Protein AF-A0A843CGI3-F1 (afdb_monomer_lite)

Secondary structure (DSSP, 8-state):
-HHHHHHHHHHHHHHHHHHHHHHHHHHHHHHHHHHHHHHHHHHHHTT--HHHHHHHHHH-HHHHTHHHHHHHHHHIIIIIT---HHHHHHHHHHH-S-HHHHHHHHHHHHHHHTT--HHHHHHHHHHHHHHHHHHHHHHHHHHHHHHHHHIIIIIIIHHHHHHHHHHHHHHTTSS-HHHHHHIIIIIHHHHHHHHHHHHHHHH-

Radius of gyration: 29.05 Å; chains: 1; bounding box: 65×63×77 Å

Sequence (204 aa):
LGISFSFISVFSGFYFFPQIRAWERKGRIDRLLPYAIGYISSMASIGVIPYEIFKKLSEAGENYGEVSIEAKQIVRDVDLLGFDFMAALRNLVMVTPSKKMRAFIQGAITTALSGGEMGPYFINIAEEYMEERRKRYESLIESLGLVAEIYVTGLVAGPLLLMIVLSIMCFLGGAPLSILAAITYLIIPLGSAGIIIFIGTLWE

pLDDT: mean 90.49, std 6.42, range [54.97, 97.0]

Structure (mmCIF, N/CA/C/O backbone):
data_AF-A0A843CGI3-F1
#
_entry.id   AF-A0A843CGI3-F1
#
loop_
_atom_site.group_PDB
_atom_site.id
_atom_site.type_symbol
_atom_site.label_atom_id
_atom_site.label_alt_id
_atom_site.label_comp_id
_atom_site.label_asym_id
_atom_site.label_entity_id
_atom_site.label_seq_id
_atom_site.pdbx_PDB_ins_code
_atom_site.Cartn_x
_atom_site.Cartn_y
_atom_site.Cartn_z
_atom_site.occupancy
_atom_site.B_iso_or_equiv
_atom_site.auth_seq_id
_atom_site.auth_comp_id
_atom_site.auth_asym_id
_atom_site.auth_atom_id
_atom_site.pdbx_PDB_model_num
ATOM 1 N N . LEU A 1 1 ? -18.192 -49.162 -8.338 1.00 61.66 1 LEU A N 1
ATOM 2 C CA . LEU A 1 1 ? -17.038 -48.262 -8.583 1.00 61.66 1 LEU A CA 1
ATOM 3 C C . LEU A 1 1 ? -17.465 -46.888 -9.114 1.00 61.66 1 LEU A C 1
ATOM 5 O O . LEU A 1 1 ? -17.165 -45.910 -8.446 1.00 61.66 1 LEU A O 1
ATOM 9 N N . GLY A 1 2 ? -18.221 -46.785 -10.218 1.00 73.44 2 GLY A N 1
ATOM 10 C CA . GLY A 1 2 ? -18.636 -45.479 -10.778 1.00 73.44 2 GLY A CA 1
ATOM 11 C C . GLY A 1 2 ? -19.511 -44.605 -9.862 1.00 73.44 2 GLY A C 1
ATOM 12 O O . GLY A 1 2 ? -19.286 -43.404 -9.760 1.00 73.44 2 GLY A O 1
ATOM 13 N N . ILE A 1 3 ? -20.447 -45.210 -9.121 1.00 76.44 3 ILE A N 1
ATOM 14 C CA . ILE A 1 3 ? -21.336 -44.487 -8.188 1.00 76.44 3 ILE A CA 1
ATOM 15 C C . ILE A 1 3 ? -20.536 -43.869 -7.028 1.00 76.44 3 ILE A C 1
ATOM 17 O O . ILE A 1 3 ? -20.741 -42.711 -6.678 1.00 76.44 3 ILE A O 1
ATOM 21 N N . SER A 1 4 ? -19.566 -44.605 -6.481 1.00 76.88 4 SER A N 1
ATOM 22 C CA . SER A 1 4 ? -18.689 -44.122 -5.408 1.00 76.88 4 SER A CA 1
ATOM 23 C C . SER A 1 4 ? -17.790 -42.971 -5.873 1.00 76.88 4 SER A C 1
ATOM 25 O O . SER A 1 4 ? -17.609 -42.008 -5.138 1.00 76.88 4 SER A O 1
ATOM 27 N N . PHE A 1 5 ? -17.279 -43.023 -7.108 1.00 78.50 5 PHE A N 1
ATOM 28 C CA . PHE A 1 5 ? -16.452 -41.955 -7.680 1.00 78.50 5 PHE A CA 1
ATOM 29 C C . PHE A 1 5 ? -17.260 -40.669 -7.929 1.00 78.50 5 PHE A C 1
ATOM 31 O O . PHE A 1 5 ? -16.806 -39.574 -7.598 1.00 78.50 5 PHE A O 1
ATOM 38 N N . SER A 1 6 ? -18.497 -40.803 -8.423 1.00 78.38 6 SER A N 1
ATOM 39 C CA . SER A 1 6 ? -19.416 -39.671 -8.592 1.00 78.38 6 SER A CA 1
ATOM 40 C C . SER A 1 6 ? -19.801 -39.040 -7.250 1.00 78.38 6 SER A C 1
ATOM 42 O O . SER A 1 6 ? -19.869 -37.818 -7.145 1.00 78.38 6 SER A O 1
ATOM 44 N N . PHE A 1 7 ? -20.011 -39.853 -6.211 1.00 84.50 7 PHE A N 1
ATOM 45 C CA . PHE A 1 7 ? -20.338 -39.360 -4.872 1.00 84.50 7 PHE A CA 1
ATOM 46 C C . PHE A 1 7 ? -19.167 -38.590 -4.245 1.00 84.50 7 PHE A C 1
ATOM 48 O O . PHE A 1 7 ? -19.363 -37.508 -3.699 1.00 84.50 7 PHE A O 1
ATOM 55 N N . ILE A 1 8 ? -17.937 -39.098 -4.393 1.00 84.75 8 ILE A N 1
ATOM 56 C CA . ILE A 1 8 ? -16.716 -38.427 -3.921 1.00 84.75 8 ILE A CA 1
ATOM 57 C C . ILE A 1 8 ? -16.500 -37.099 -4.657 1.00 84.75 8 ILE A C 1
ATOM 59 O O . ILE A 1 8 ? -16.175 -36.102 -4.019 1.00 84.75 8 ILE A O 1
ATOM 63 N N . SER A 1 9 ? -16.718 -37.057 -5.974 1.00 80.94 9 SER A N 1
ATOM 64 C CA . SER A 1 9 ? -16.569 -35.832 -6.770 1.00 80.94 9 SER A CA 1
ATOM 65 C C . SER A 1 9 ? -17.565 -34.742 -6.354 1.00 80.94 9 SER A C 1
ATOM 67 O O . SER A 1 9 ? -17.165 -33.600 -6.127 1.00 80.94 9 SER A O 1
ATOM 69 N N . VAL A 1 10 ? -18.841 -35.095 -6.165 1.00 83.06 10 VAL A N 1
ATOM 70 C CA . VAL A 1 10 ? -19.875 -34.143 -5.724 1.00 83.06 10 VAL A CA 1
ATOM 71 C C . VAL A 1 10 ? -19.625 -33.680 -4.287 1.00 83.06 10 VAL A C 1
ATOM 73 O O . VAL A 1 10 ? -19.684 -32.482 -4.013 1.00 83.06 10 VAL A O 1
ATOM 76 N N . PHE A 1 11 ? -19.288 -34.598 -3.377 1.00 84.06 11 PHE A N 1
ATOM 77 C CA . PHE A 1 11 ? -18.970 -34.268 -1.985 1.00 84.06 11 PHE A CA 1
ATOM 78 C C . PHE A 1 11 ? -17.738 -33.358 -1.880 1.00 84.06 11 PHE A C 1
ATOM 80 O O . PHE A 1 11 ? -17.746 -32.369 -1.149 1.00 84.06 11 PHE A O 1
ATOM 87 N N . SER A 1 12 ? -16.704 -33.644 -2.672 1.00 79.31 12 SER A N 1
ATOM 88 C CA . SER A 1 12 ? -15.502 -32.821 -2.774 1.00 79.31 12 SER A CA 1
ATOM 89 C C . SER A 1 12 ? -15.824 -31.422 -3.306 1.00 79.31 12 SER A C 1
ATOM 91 O O . SER A 1 12 ? -15.430 -30.433 -2.689 1.00 79.31 12 SER A O 1
ATOM 93 N N . GLY A 1 13 ? -16.615 -31.316 -4.378 1.00 77.00 13 GLY A N 1
ATOM 94 C CA . GLY A 1 13 ? -17.078 -30.030 -4.902 1.00 77.00 13 GLY A CA 1
ATOM 95 C C . GLY A 1 13 ? -17.833 -29.208 -3.855 1.00 77.00 13 GLY A C 1
ATOM 96 O O . GLY A 1 13 ? -17.553 -28.023 -3.690 1.00 77.00 13 GLY A O 1
ATOM 97 N N . PHE A 1 14 ? -18.722 -29.840 -3.083 1.00 79.88 14 PHE A N 1
ATOM 98 C CA . PHE A 1 14 ? -19.481 -29.175 -2.020 1.00 79.88 14 PHE A CA 1
ATOM 99 C C . PHE A 1 14 ? -18.593 -28.689 -0.863 1.00 79.88 14 PHE A C 1
ATOM 101 O O . PHE A 1 14 ? -18.861 -27.639 -0.282 1.00 79.88 14 PHE A O 1
ATOM 108 N N . TYR A 1 15 ? -17.514 -29.416 -0.558 1.00 80.62 15 TYR A N 1
ATOM 109 C CA . TYR A 1 15 ? -16.543 -29.038 0.470 1.00 80.62 15 TYR A CA 1
ATOM 110 C C . TYR A 1 15 ? -15.617 -27.890 0.029 1.00 80.62 15 TYR A C 1
ATOM 112 O O . TYR A 1 15 ? -15.327 -26.988 0.815 1.00 80.62 15 TYR A O 1
ATOM 120 N N . PHE A 1 16 ? -15.182 -27.877 -1.236 1.00 76.81 16 PHE A N 1
ATOM 121 C CA . PHE A 1 16 ? -14.294 -26.835 -1.772 1.00 76.81 16 PHE A CA 1
ATOM 122 C C . PHE A 1 16 ? -15.028 -25.543 -2.161 1.00 76.81 16 PHE A C 1
ATOM 124 O O . PHE A 1 16 ? -14.455 -24.454 -2.087 1.00 76.81 16 PHE A O 1
ATOM 131 N N . PHE A 1 17 ? -16.309 -25.623 -2.522 1.00 77.88 17 PHE A N 1
ATOM 132 C CA . PHE A 1 17 ? -17.131 -24.467 -2.889 1.00 77.88 17 PHE A CA 1
ATOM 133 C C . PHE A 1 17 ? -17.140 -23.310 -1.862 1.00 77.88 17 PHE A C 1
ATOM 135 O O . PHE A 1 17 ? -16.919 -22.163 -2.269 1.00 77.88 17 PHE A O 1
ATOM 142 N N . PRO A 1 18 ? -17.339 -23.536 -0.543 1.00 79.31 18 PRO A N 1
ATOM 143 C CA . PRO A 1 18 ? -17.273 -22.457 0.443 1.00 79.31 18 PRO A CA 1
ATOM 144 C C . PRO A 1 18 ? -15.873 -21.844 0.550 1.00 79.31 18 PRO A C 1
ATOM 146 O O . PRO A 1 18 ? -15.760 -20.639 0.766 1.00 79.31 18 PRO A O 1
ATOM 149 N N . GLN A 1 19 ? -14.810 -22.631 0.353 1.00 77.69 19 GLN A N 1
ATOM 150 C CA . GLN A 1 19 ? -13.438 -22.119 0.386 1.00 77.69 19 GLN A CA 1
ATOM 151 C C . GLN A 1 19 ? -13.163 -21.181 -0.794 1.00 77.69 19 GLN A C 1
ATOM 153 O O . GLN A 1 19 ? -12.577 -20.117 -0.600 1.00 77.69 19 GLN A O 1
ATOM 158 N N . ILE A 1 20 ? -13.645 -21.526 -1.991 1.00 78.00 20 ILE A N 1
ATOM 159 C CA . ILE A 1 20 ? -13.517 -20.683 -3.188 1.00 78.00 20 ILE A CA 1
ATOM 160 C C . ILE A 1 20 ? -14.285 -19.369 -3.000 1.00 78.00 20 ILE A C 1
ATOM 162 O O . ILE A 1 20 ? -13.728 -18.294 -3.220 1.00 78.00 20 ILE A O 1
ATOM 166 N N . ARG A 1 21 ? -15.531 -19.426 -2.509 1.00 80.62 21 ARG A N 1
ATOM 167 C CA . ARG A 1 21 ? -16.322 -18.215 -2.225 1.00 80.62 21 ARG A CA 1
ATOM 168 C C . ARG A 1 21 ? -15.690 -17.337 -1.146 1.00 80.62 21 ARG A C 1
ATOM 170 O O . ARG A 1 21 ? -15.687 -16.114 -1.275 1.00 80.62 21 ARG A O 1
ATOM 177 N N . ALA A 1 22 ? -15.139 -17.939 -0.093 1.00 79.94 22 ALA A N 1
ATOM 178 C CA . ALA A 1 22 ? -14.423 -17.204 0.945 1.00 79.94 22 ALA A CA 1
ATOM 179 C C . ALA A 1 22 ? -13.154 -16.535 0.393 1.00 79.94 22 ALA A C 1
ATOM 181 O O . ALA A 1 22 ? -12.839 -15.413 0.787 1.00 79.94 22 ALA A O 1
ATOM 182 N N . TRP A 1 23 ? -12.452 -17.191 -0.535 1.00 81.19 23 TRP A N 1
ATOM 183 C CA . TRP A 1 23 ? -11.267 -16.642 -1.192 1.00 81.19 23 TRP A CA 1
ATOM 184 C C . TRP A 1 23 ? -11.601 -15.460 -2.107 1.00 81.19 23 TRP A C 1
ATOM 186 O O . TRP A 1 23 ? -10.959 -14.414 -2.016 1.00 81.19 23 TRP A O 1
ATOM 196 N N . GLU A 1 24 ? -12.653 -15.575 -2.917 1.00 87.19 24 GLU A N 1
ATOM 197 C CA . GLU A 1 24 ? -13.127 -14.486 -3.774 1.00 87.19 24 GLU A CA 1
ATOM 198 C C . GLU A 1 24 ? -13.567 -13.273 -2.938 1.00 87.19 24 GLU A C 1
ATOM 200 O O . GLU A 1 24 ? -13.144 -12.139 -3.181 1.00 87.19 24 GLU A O 1
ATOM 205 N N . ARG A 1 25 ? -14.354 -13.519 -1.882 1.00 88.88 25 ARG A N 1
ATOM 206 C CA . ARG A 1 25 ? -14.806 -12.481 -0.948 1.00 88.88 25 ARG A CA 1
ATOM 207 C C . ARG A 1 25 ? -13.638 -11.823 -0.219 1.00 88.88 25 ARG A C 1
ATOM 209 O O . ARG A 1 25 ? -13.595 -10.600 -0.121 1.00 88.88 25 ARG A O 1
ATOM 216 N N . LYS A 1 26 ? -12.656 -12.609 0.233 1.00 91.94 26 LYS A N 1
ATOM 217 C CA . LYS A 1 26 ? -11.404 -12.092 0.795 1.00 91.94 26 LYS A CA 1
ATOM 218 C C . LYS A 1 26 ? -10.707 -11.150 -0.188 1.00 91.94 26 LYS A C 1
ATOM 220 O O . LYS A 1 26 ? -10.310 -10.065 0.220 1.00 91.94 26 LYS A O 1
ATOM 225 N N . GLY A 1 27 ? -10.578 -11.538 -1.458 1.00 88.75 27 GLY A N 1
ATOM 226 C CA . GLY A 1 27 ? -9.952 -10.703 -2.486 1.00 88.75 27 GLY A CA 1
ATOM 227 C C . GLY A 1 27 ? -10.675 -9.369 -2.688 1.00 88.75 27 GLY A C 1
ATOM 228 O O . GLY A 1 27 ? -10.027 -8.327 -2.799 1.00 88.75 27 GLY A O 1
ATOM 229 N N . ARG A 1 28 ? -12.015 -9.377 -2.666 1.00 92.00 28 ARG A N 1
ATOM 230 C CA . ARG A 1 28 ? -12.831 -8.153 -2.733 1.00 92.00 28 ARG A CA 1
ATOM 231 C C . ARG A 1 28 ? -12.638 -7.248 -1.512 1.00 92.00 28 ARG A C 1
ATOM 233 O O . ARG A 1 28 ? -12.457 -6.045 -1.688 1.00 92.00 28 ARG A O 1
ATOM 240 N N . ILE A 1 29 ? -12.623 -7.817 -0.302 1.00 93.19 29 ILE A N 1
ATOM 241 C CA . ILE A 1 29 ? -12.353 -7.073 0.940 1.00 93.19 29 ILE A CA 1
ATOM 242 C C . ILE A 1 29 ? -10.951 -6.460 0.886 1.00 93.19 29 ILE A C 1
ATOM 244 O O . ILE A 1 29 ? -10.811 -5.254 1.045 1.00 93.19 29 ILE A O 1
ATOM 248 N N . ASP A 1 30 ? -9.919 -7.259 0.603 1.00 94.00 30 ASP A N 1
ATOM 249 C CA . ASP A 1 30 ? -8.518 -6.816 0.612 1.00 94.00 30 ASP A CA 1
ATOM 250 C C . ASP A 1 30 ? -8.248 -5.681 -0.391 1.00 94.00 30 ASP A C 1
ATOM 252 O O . ASP A 1 30 ? -7.404 -4.823 -0.131 1.00 94.00 30 ASP A O 1
ATOM 256 N N . ARG A 1 31 ? -8.970 -5.656 -1.521 1.00 91.00 31 ARG A N 1
ATOM 257 C CA . ARG A 1 31 ? -8.858 -4.604 -2.542 1.00 91.00 31 ARG A CA 1
ATOM 258 C C . ARG A 1 31 ? -9.462 -3.275 -2.085 1.00 91.00 31 ARG A C 1
ATOM 260 O O . ARG A 1 31 ? -8.886 -2.225 -2.354 1.00 91.00 31 ARG A O 1
ATOM 267 N N . LEU A 1 32 ? -10.615 -3.317 -1.416 1.00 92.75 32 LEU A N 1
ATOM 268 C CA . LEU A 1 32 ? -11.365 -2.121 -1.011 1.00 92.75 32 LEU A CA 1
ATOM 269 C C . LEU A 1 32 ? -10.980 -1.612 0.385 1.00 92.75 32 LEU A C 1
ATOM 271 O O . LEU A 1 32 ? -11.160 -0.432 0.684 1.00 92.75 32 LEU A O 1
ATOM 275 N N . LEU A 1 33 ? -10.395 -2.471 1.221 1.00 93.56 33 LEU A N 1
ATOM 276 C CA . LEU A 1 33 ? -10.015 -2.163 2.596 1.00 93.56 33 LEU A CA 1
ATOM 277 C C . LEU A 1 33 ? -9.153 -0.897 2.734 1.00 93.56 33 LEU A C 1
ATOM 279 O O . LEU A 1 33 ? -9.483 -0.072 3.581 1.00 93.56 33 LEU A O 1
ATOM 283 N N . PRO A 1 34 ? -8.110 -0.659 1.915 1.00 91.50 34 PRO A N 1
ATOM 284 C CA . PRO A 1 34 ? -7.290 0.541 2.068 1.00 91.50 34 PRO A CA 1
ATOM 285 C C . PRO A 1 34 ? -8.060 1.847 1.814 1.00 91.50 34 PRO A C 1
ATOM 287 O O . PRO A 1 34 ? -7.705 2.883 2.366 1.00 91.50 34 PRO A O 1
ATOM 290 N N . TYR A 1 35 ? -9.104 1.813 0.980 1.00 91.44 35 TYR A N 1
ATOM 291 C CA . TYR A 1 35 ? -9.973 2.969 0.739 1.00 91.44 35 TYR A CA 1
ATOM 292 C C . TYR A 1 35 ? -10.923 3.195 1.916 1.00 91.44 35 TYR A C 1
ATOM 294 O O . TYR A 1 35 ? -11.091 4.326 2.365 1.00 91.44 35 TYR A O 1
ATOM 302 N N . ALA A 1 36 ? -11.481 2.114 2.466 1.00 94.88 36 ALA A N 1
ATOM 303 C CA . ALA A 1 36 ? -12.302 2.178 3.669 1.00 94.88 36 ALA A CA 1
ATOM 304 C C . ALA A 1 36 ? -11.500 2.672 4.886 1.00 94.88 36 ALA A C 1
ATOM 306 O O . ALA A 1 36 ? -11.996 3.503 5.635 1.00 94.88 36 ALA A O 1
ATOM 307 N N . ILE A 1 37 ? -10.245 2.241 5.055 1.00 94.88 37 ILE A N 1
ATOM 308 C CA . ILE A 1 37 ? -9.347 2.751 6.105 1.00 94.88 37 ILE A CA 1
ATOM 309 C C . ILE A 1 37 ? -9.107 4.258 5.930 1.00 94.88 37 ILE A C 1
ATOM 311 O O . ILE A 1 37 ? -9.171 4.996 6.909 1.00 94.88 37 ILE A O 1
ATOM 315 N N . GLY A 1 38 ? -8.912 4.740 4.696 1.00 93.94 38 GLY A N 1
ATOM 316 C CA . GLY A 1 38 ? -8.804 6.176 4.412 1.00 93.94 38 GLY A CA 1
ATOM 317 C C . GLY A 1 38 ? -10.060 6.966 4.805 1.00 93.94 38 GLY A C 1
ATOM 318 O O . GLY A 1 38 ? -9.960 8.039 5.400 1.00 93.94 38 GLY A O 1
ATOM 319 N N . TYR A 1 39 ? -11.246 6.410 4.545 1.00 95.00 39 TYR A N 1
ATOM 320 C CA . TYR A 1 39 ? -12.517 6.979 4.999 1.00 95.00 39 TYR A CA 1
ATOM 321 C C . TYR A 1 39 ? -12.640 6.994 6.527 1.00 95.00 39 TYR A C 1
ATOM 323 O O . TYR A 1 39 ? -12.996 8.022 7.105 1.00 95.00 39 TYR A O 1
ATOM 331 N N . ILE A 1 40 ? -12.304 5.878 7.184 1.00 96.38 40 ILE A N 1
ATOM 332 C CA . ILE A 1 40 ? -12.341 5.758 8.646 1.00 96.38 40 ILE A CA 1
ATOM 333 C C . ILE A 1 40 ? -11.390 6.774 9.283 1.00 96.38 40 ILE A C 1
ATOM 335 O O . ILE A 1 40 ? -11.792 7.482 10.200 1.00 96.38 40 ILE A O 1
ATOM 339 N N . SER A 1 41 ? -10.164 6.890 8.769 1.00 96.50 41 SER A N 1
ATOM 340 C CA . SER A 1 41 ? -9.173 7.873 9.217 1.00 96.50 41 SER A CA 1
ATOM 341 C C . SER A 1 41 ? -9.678 9.303 9.052 1.00 96.50 41 SER A C 1
ATOM 343 O O . SER A 1 41 ? -9.648 10.077 10.000 1.00 96.50 41 SER A O 1
ATOM 345 N N . SER A 1 42 ? -10.251 9.638 7.894 1.00 95.56 42 SER A N 1
ATOM 346 C CA . SER A 1 42 ? -10.795 10.979 7.641 1.00 95.56 42 SER A CA 1
ATOM 347 C C . SER A 1 42 ? -11.897 11.353 8.638 1.00 95.56 42 SER A C 1
ATOM 349 O O . SER A 1 42 ? -11.921 12.469 9.154 1.00 95.56 42 SER A O 1
ATOM 351 N N . MET A 1 43 ? -12.793 10.411 8.945 1.00 95.69 43 MET A N 1
ATOM 352 C CA . MET A 1 43 ? -13.840 10.600 9.951 1.00 95.69 43 MET A CA 1
ATOM 353 C C . MET A 1 43 ? -13.278 10.663 11.380 1.00 95.69 43 MET A C 1
ATOM 355 O O . MET A 1 43 ? -13.756 11.448 12.198 1.00 95.69 43 MET A O 1
ATOM 359 N N . ALA A 1 44 ? -12.249 9.873 11.683 1.00 96.38 44 ALA A N 1
ATOM 360 C CA . ALA A 1 44 ? -11.568 9.902 12.972 1.00 96.38 44 ALA A CA 1
ATOM 361 C C . ALA A 1 44 ? -10.839 11.236 13.204 1.00 96.38 44 ALA A C 1
ATOM 363 O O . ALA A 1 44 ? -10.912 11.781 14.302 1.00 96.38 44 ALA A O 1
ATOM 364 N N . SER A 1 45 ? -10.215 11.806 12.168 1.00 94.50 45 SER A N 1
ATOM 365 C CA . SER A 1 45 ? -9.521 13.101 12.219 1.00 94.50 45 SER A CA 1
ATOM 366 C C . SER A 1 45 ? -10.441 14.272 12.561 1.00 94.50 45 SER A C 1
ATOM 368 O O . SER A 1 45 ? -9.995 15.244 13.162 1.00 94.50 45 SER A O 1
ATOM 370 N N . ILE A 1 46 ? -11.728 14.184 12.213 1.00 94.75 46 ILE A N 1
ATOM 371 C CA . ILE A 1 46 ? -12.741 15.184 12.590 1.00 94.75 46 ILE A CA 1
ATOM 372 C C . ILE A 1 46 ? -13.462 14.836 13.905 1.00 94.75 46 ILE A C 1
ATOM 374 O O . ILE A 1 46 ? -14.450 15.479 14.254 1.00 94.75 46 ILE A O 1
ATOM 378 N N . GLY A 1 47 ? -12.990 13.818 14.632 1.00 93.06 47 GLY A N 1
ATOM 379 C CA . GLY A 1 47 ? -13.503 13.440 15.948 1.00 93.06 47 GLY A CA 1
ATOM 380 C C . GLY A 1 47 ? -14.818 12.659 15.933 1.00 93.06 47 GLY A C 1
ATOM 381 O O . GLY A 1 47 ? -15.499 12.605 16.957 1.00 93.06 47 GLY A O 1
ATOM 382 N N . VAL A 1 48 ? -15.213 12.051 14.805 1.00 96.38 48 VAL A N 1
ATOM 383 C CA . VAL A 1 48 ? -16.391 11.169 14.794 1.00 96.38 48 VAL A CA 1
ATOM 384 C C . VAL A 1 48 ? -16.110 9.942 15.661 1.00 96.38 48 VAL A C 1
ATOM 386 O O . VAL A 1 48 ? -15.068 9.299 15.541 1.00 96.38 48 VAL A O 1
ATOM 389 N N . ILE A 1 49 ? -17.060 9.592 16.528 1.00 95.12 49 ILE A N 1
ATOM 390 C CA . ILE A 1 49 ? -16.930 8.421 17.397 1.00 95.12 49 ILE A CA 1
ATOM 391 C C . ILE A 1 49 ? -16.824 7.125 16.570 1.00 95.12 49 ILE A C 1
ATOM 393 O O . ILE A 1 49 ? -17.572 6.971 15.602 1.00 95.12 49 ILE A O 1
ATOM 397 N N . PRO A 1 50 ? -15.961 6.159 16.951 1.00 94.75 50 PRO A N 1
ATOM 398 C CA . PRO A 1 50 ? -15.684 4.961 16.152 1.00 94.75 50 PRO A CA 1
ATOM 399 C C . PRO A 1 50 ? -16.930 4.217 15.666 1.00 94.75 50 PRO A C 1
ATOM 401 O O . PRO A 1 50 ? -17.014 3.870 14.491 1.00 94.75 50 PRO A O 1
ATOM 404 N N . TYR A 1 51 ? -17.922 4.026 16.538 1.00 96.00 51 TYR A N 1
ATOM 405 C CA . TYR A 1 51 ? -19.167 3.351 16.181 1.00 96.00 51 TYR A CA 1
ATOM 406 C C . TYR A 1 51 ? -19.898 4.025 15.008 1.00 96.00 51 TYR A C 1
ATOM 408 O O . TYR A 1 51 ? -20.257 3.359 14.038 1.00 96.00 51 TYR A O 1
ATOM 416 N N . GLU A 1 52 ? -20.047 5.351 15.048 1.00 96.75 52 GLU A N 1
ATOM 417 C CA . GLU A 1 52 ? -20.711 6.120 13.988 1.00 96.75 52 GLU A CA 1
ATOM 418 C C . GLU A 1 52 ? -19.938 6.072 12.668 1.00 96.75 52 GLU A C 1
ATOM 420 O O . GLU A 1 52 ? -20.539 6.076 11.594 1.00 96.75 52 GLU A O 1
ATOM 425 N N . ILE A 1 53 ? -18.607 5.962 12.719 1.00 96.88 53 ILE A N 1
ATOM 426 C CA . ILE A 1 53 ? -17.798 5.758 11.514 1.00 96.88 53 ILE A CA 1
ATOM 427 C C . ILE A 1 53 ? -18.164 4.429 10.846 1.00 96.88 53 ILE A C 1
ATOM 429 O O . ILE A 1 53 ? -18.431 4.403 9.643 1.00 96.88 53 ILE A O 1
ATOM 433 N N . PHE A 1 54 ? -18.213 3.331 11.610 1.00 96.62 54 PHE A N 1
ATOM 434 C CA . PHE A 1 54 ? -18.603 2.019 11.080 1.00 96.62 54 PHE A CA 1
ATOM 435 C C . PHE A 1 54 ? -20.064 1.996 10.619 1.00 96.62 54 PHE A C 1
ATOM 437 O O . PHE A 1 54 ? -20.368 1.365 9.605 1.00 96.62 54 PHE A O 1
ATOM 444 N N . LYS A 1 55 ? -20.949 2.736 11.294 1.00 96.69 55 LYS A N 1
ATOM 445 C CA . LYS A 1 55 ? -22.340 2.914 10.872 1.00 96.69 55 LYS A CA 1
ATOM 446 C C . LYS A 1 55 ? -22.443 3.573 9.503 1.00 96.69 55 LYS A C 1
ATOM 448 O O . LYS A 1 55 ? -22.984 2.965 8.580 1.00 96.69 55 LYS A O 1
ATOM 453 N N . LYS A 1 56 ? -21.815 4.733 9.318 1.00 95.88 56 LYS A N 1
ATOM 454 C CA . LYS A 1 56 ? -21.778 5.421 8.017 1.00 95.88 56 LYS A CA 1
ATOM 455 C C . LYS A 1 56 ? -21.069 4.604 6.935 1.00 95.88 56 LYS A C 1
ATOM 457 O O . LYS A 1 56 ? -21.511 4.572 5.790 1.00 95.88 56 LYS A O 1
ATOM 462 N N . LEU A 1 57 ? -20.000 3.888 7.288 1.00 95.94 57 LEU A N 1
ATOM 463 C CA . LEU A 1 57 ? -19.310 2.989 6.360 1.00 95.94 57 LEU A CA 1
ATOM 464 C C . LEU A 1 57 ? -20.224 1.848 5.883 1.00 95.94 57 LEU A C 1
ATOM 466 O O . LEU A 1 57 ? -20.130 1.438 4.726 1.00 95.94 57 LEU A O 1
ATOM 470 N N . SER A 1 58 ? -21.117 1.352 6.745 1.00 95.88 58 SER A N 1
ATOM 471 C CA . SER A 1 58 ? -22.086 0.309 6.389 1.00 95.88 58 SER A CA 1
ATOM 472 C C . SER A 1 58 ? -23.148 0.781 5.388 1.00 95.88 58 SER A C 1
ATOM 474 O O . SER A 1 58 ? -23.631 -0.016 4.583 1.00 95.88 58 SER A O 1
ATOM 476 N N . GLU A 1 59 ? -23.472 2.076 5.405 1.00 94.12 59 GLU A N 1
ATOM 477 C CA . GLU A 1 59 ? -24.426 2.720 4.494 1.00 94.12 59 GLU A CA 1
ATOM 478 C C . GLU A 1 59 ? -23.778 3.074 3.146 1.00 94.12 59 GLU A C 1
ATOM 480 O O . GLU A 1 59 ? -24.443 3.077 2.112 1.00 94.12 59 GLU A O 1
ATOM 485 N N . ALA A 1 60 ? -22.459 3.282 3.120 1.00 90.88 60 ALA A N 1
ATOM 486 C CA . ALA A 1 60 ? -21.678 3.622 1.928 1.00 90.88 60 ALA A CA 1
ATOM 487 C C . ALA A 1 60 ? -21.346 2.412 1.016 1.00 90.88 60 ALA A C 1
ATOM 489 O O . ALA A 1 60 ? -20.259 2.337 0.433 1.00 90.88 60 ALA A O 1
ATOM 490 N N . GLY A 1 61 ? -22.279 1.463 0.883 1.00 80.81 61 GLY A N 1
ATOM 491 C CA . GLY A 1 61 ? -22.080 0.179 0.196 1.00 80.81 61 GLY A CA 1
ATOM 492 C C . GLY A 1 61 ? -21.648 0.276 -1.269 1.00 80.81 61 GLY A C 1
ATOM 493 O O . GLY A 1 61 ? -20.876 -0.565 -1.726 1.00 80.81 61 GLY A O 1
ATOM 494 N N . GLU A 1 62 ? -22.076 1.315 -1.988 1.00 82.38 62 GLU A N 1
ATOM 495 C CA . GLU A 1 62 ? -21.695 1.536 -3.392 1.00 82.38 62 GLU A CA 1
ATOM 496 C C . GLU A 1 62 ? -20.190 1.793 -3.563 1.00 82.38 62 GLU A C 1
ATOM 498 O O . GLU A 1 62 ? -19.595 1.344 -4.540 1.00 82.38 62 GLU A O 1
ATOM 503 N N . ASN A 1 63 ? -19.557 2.452 -2.586 1.00 85.12 63 ASN A N 1
ATOM 504 C CA . ASN A 1 63 ? -18.159 2.877 -2.678 1.00 85.12 63 ASN A CA 1
ATOM 505 C C . ASN A 1 63 ? -17.180 1.867 -2.064 1.00 85.12 63 ASN A C 1
ATOM 507 O O . ASN A 1 63 ? -16.047 1.748 -2.531 1.00 85.12 63 ASN A O 1
ATOM 511 N N . TYR A 1 64 ? -17.596 1.134 -1.023 1.00 90.75 64 TYR A N 1
ATOM 512 C CA . TYR A 1 64 ? -16.699 0.244 -0.265 1.00 90.75 64 TYR A CA 1
ATOM 513 C C . TYR A 1 64 ? -17.110 -1.237 -0.282 1.00 90.75 64 TYR A C 1
ATOM 515 O O . TYR A 1 64 ? -16.417 -2.075 0.304 1.00 90.75 64 TYR A O 1
ATOM 523 N N . GLY A 1 65 ? -18.183 -1.591 -0.999 1.00 92.31 65 GLY A N 1
ATOM 524 C CA . GLY A 1 65 ? -18.542 -2.965 -1.359 1.00 92.31 65 GLY A CA 1
ATOM 525 C C . GLY A 1 65 ? -18.557 -3.939 -0.177 1.00 92.31 65 GLY A C 1
ATOM 526 O O . GLY A 1 65 ? -19.284 -3.760 0.798 1.00 92.31 65 GLY A O 1
ATOM 527 N N . GLU A 1 66 ? -17.734 -4.989 -0.252 1.00 93.12 66 GLU A N 1
ATOM 528 C CA . GLU A 1 66 ? -17.663 -6.030 0.788 1.00 93.12 66 GLU A CA 1
ATOM 529 C C . GLU A 1 66 ? -17.175 -5.509 2.147 1.00 93.12 66 GLU A C 1
ATOM 531 O O . GLU A 1 66 ? -17.513 -6.096 3.172 1.00 93.12 66 GLU A O 1
ATOM 536 N N . VAL A 1 67 ? -16.439 -4.392 2.195 1.00 94.94 67 VAL A N 1
ATOM 537 C CA . VAL A 1 67 ? -16.024 -3.789 3.471 1.00 94.94 67 VAL A CA 1
ATOM 538 C C . VAL A 1 67 ? -17.216 -3.139 4.177 1.00 94.94 67 VAL A C 1
ATOM 540 O O . VAL A 1 67 ? -17.350 -3.272 5.392 1.00 94.94 67 VAL A O 1
ATOM 543 N N . SER A 1 68 ? -18.136 -2.517 3.433 1.00 95.94 68 SER A N 1
ATOM 544 C CA . SER A 1 68 ? -19.406 -2.028 3.988 1.00 95.94 68 SER A CA 1
ATOM 545 C C . SER A 1 68 ? -20.282 -3.167 4.502 1.00 95.94 68 SER A C 1
ATOM 547 O O . SER A 1 68 ? -20.966 -3.004 5.509 1.00 95.94 68 SER A O 1
ATOM 549 N N . ILE A 1 69 ? -20.241 -4.341 3.861 1.00 94.62 69 ILE A N 1
ATOM 550 C CA . ILE A 1 69 ? -20.954 -5.536 4.340 1.00 94.62 69 ILE A CA 1
ATOM 551 C C . ILE A 1 69 ? -20.372 -6.019 5.677 1.00 94.62 69 ILE A C 1
ATOM 553 O O . ILE A 1 69 ? -21.132 -6.347 6.586 1.00 94.62 69 ILE A O 1
ATOM 557 N N . GLU A 1 70 ? -19.046 -6.033 5.828 1.00 95.38 70 GLU A N 1
ATOM 558 C CA . GLU A 1 70 ? -18.382 -6.341 7.105 1.00 95.38 70 GLU A CA 1
ATOM 559 C C . GLU A 1 70 ? -18.728 -5.291 8.179 1.00 95.38 70 GLU A C 1
ATOM 561 O O . GLU A 1 70 ? -19.076 -5.645 9.303 1.00 95.38 70 GLU A O 1
ATOM 566 N N . ALA A 1 71 ? -18.752 -4.001 7.825 1.00 95.94 71 ALA A N 1
ATOM 567 C CA . ALA A 1 71 ? -19.189 -2.937 8.731 1.00 95.94 71 ALA A CA 1
ATOM 568 C C . ALA A 1 71 ? -20.666 -3.089 9.144 1.00 95.94 71 ALA A C 1
ATOM 570 O O . ALA A 1 71 ? -21.014 -2.892 10.307 1.00 95.94 71 ALA A O 1
ATOM 571 N N . LYS A 1 72 ? -21.535 -3.532 8.227 1.00 95.69 72 LYS A N 1
ATOM 572 C CA . LYS A 1 72 ? -22.949 -3.819 8.505 1.00 95.69 72 LYS A CA 1
ATOM 573 C C . LYS A 1 72 ? -23.127 -4.947 9.519 1.00 95.69 72 LYS A C 1
ATOM 575 O O . LYS A 1 72 ? -24.112 -4.937 10.252 1.00 95.69 72 LYS A O 1
ATOM 580 N N . GLN A 1 73 ? -22.198 -5.904 9.589 1.00 95.25 73 GLN A N 1
ATOM 581 C CA . GLN A 1 73 ? -22.222 -6.924 10.641 1.00 95.25 73 GLN A CA 1
ATOM 582 C C . GLN A 1 73 ? -21.999 -6.300 12.018 1.00 95.25 73 GLN A C 1
ATOM 584 O O . GLN A 1 73 ? -22.752 -6.621 12.928 1.00 95.25 73 GLN A O 1
ATOM 589 N N . ILE A 1 74 ? -21.056 -5.360 12.150 1.00 96.56 74 ILE A N 1
ATOM 590 C CA . ILE A 1 74 ? -20.834 -4.631 13.410 1.00 96.56 74 ILE A CA 1
ATOM 591 C C . ILE A 1 74 ? -22.102 -3.869 1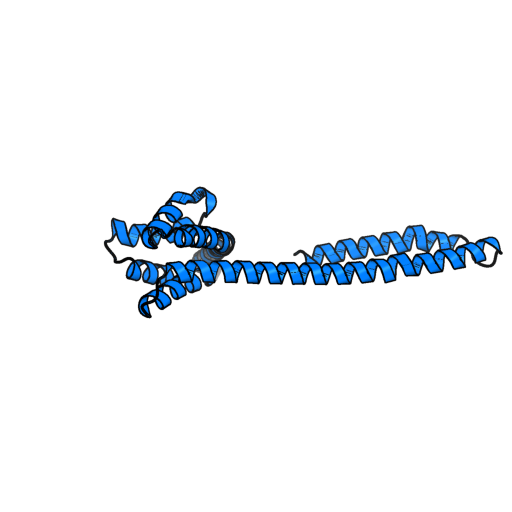3.808 1.00 96.56 74 ILE A C 1
ATOM 593 O O . ILE A 1 74 ? -22.569 -4.001 14.933 1.00 96.56 74 ILE A O 1
ATOM 597 N N . VAL A 1 75 ? -22.685 -3.105 12.879 1.00 96.94 75 VAL A N 1
ATOM 598 C CA . VAL A 1 75 ? -23.901 -2.315 13.143 1.00 96.94 75 VAL A CA 1
ATOM 599 C C . VAL A 1 75 ? -25.066 -3.214 13.533 1.00 96.94 75 VAL A C 1
ATOM 601 O O . VAL A 1 75 ? -25.755 -2.930 14.500 1.00 96.94 75 VAL A O 1
ATOM 604 N N . ARG A 1 76 ? -25.272 -4.334 12.830 1.00 96.06 76 ARG A N 1
ATOM 605 C CA . ARG A 1 76 ? -26.304 -5.317 13.185 1.00 96.06 76 ARG A CA 1
ATOM 606 C C . ARG A 1 76 ? -26.075 -5.873 14.591 1.00 96.06 76 ARG A C 1
ATOM 608 O O . ARG A 1 76 ? -27.024 -5.999 15.356 1.00 96.06 76 ARG A O 1
ATOM 615 N N . ASP A 1 77 ? -24.842 -6.227 14.919 1.00 96.56 77 ASP A N 1
ATOM 616 C CA . ASP A 1 77 ? -24.500 -6.803 16.214 1.00 96.56 77 ASP A CA 1
ATOM 617 C C . ASP A 1 77 ? -24.748 -5.798 17.360 1.00 96.56 77 ASP A C 1
ATOM 619 O O . ASP A 1 77 ? -25.225 -6.192 18.421 1.00 96.56 77 ASP A O 1
ATOM 623 N N . VAL A 1 78 ? -24.533 -4.499 17.127 1.00 97.00 78 VAL A N 1
ATOM 624 C CA . VAL A 1 78 ? -24.813 -3.439 18.112 1.00 97.00 78 VAL A CA 1
ATOM 625 C C . VAL A 1 78 ? -26.295 -3.038 18.136 1.00 97.00 78 VAL A C 1
ATOM 627 O O . VAL A 1 78 ? -26.949 -3.185 19.165 1.00 97.00 78 VAL A O 1
ATOM 630 N N . ASP A 1 79 ? -26.850 -2.570 17.014 1.00 96.31 79 ASP A N 1
ATOM 631 C CA . ASP A 1 79 ? -28.202 -1.989 16.945 1.00 96.31 79 ASP A CA 1
ATOM 632 C C . ASP A 1 79 ? -29.315 -3.045 17.050 1.00 96.31 79 ASP A C 1
ATOM 634 O O . ASP A 1 79 ? -30.390 -2.751 17.570 1.00 96.31 79 ASP A O 1
ATOM 638 N N . LEU A 1 80 ? -29.096 -4.265 16.537 1.00 94.88 80 LEU A N 1
ATOM 639 C CA . LEU A 1 80 ? -30.138 -5.303 16.484 1.00 94.88 80 LEU A CA 1
ATOM 640 C C . LEU A 1 80 ? -29.960 -6.391 17.544 1.00 94.88 80 LEU A C 1
ATOM 642 O O . LEU A 1 80 ? -30.958 -6.883 18.065 1.00 94.88 80 LEU A O 1
ATOM 646 N N . LEU A 1 81 ? -28.721 -6.787 17.854 1.00 94.56 81 LEU A N 1
ATOM 647 C CA . LEU A 1 81 ? -28.447 -7.832 18.853 1.00 94.56 81 LEU A CA 1
ATOM 648 C C . LEU A 1 81 ? -28.123 -7.269 20.245 1.00 94.56 81 LEU A C 1
ATOM 650 O O . LEU A 1 81 ? -28.113 -8.030 21.210 1.00 94.56 81 LEU A O 1
ATOM 654 N N . GLY A 1 82 ? -27.894 -5.956 20.364 1.00 93.62 82 GLY A N 1
ATOM 655 C CA . GLY A 1 82 ? -27.610 -5.297 21.639 1.00 93.62 82 GLY A CA 1
ATOM 656 C C . GLY A 1 82 ? -26.227 -5.615 22.208 1.00 93.62 82 GLY A C 1
ATOM 657 O O . GLY A 1 82 ? -26.015 -5.453 23.410 1.00 93.62 82 GLY A O 1
ATOM 658 N N . PHE A 1 83 ? -25.290 -6.095 21.384 1.00 94.94 83 PHE A N 1
ATOM 659 C CA . PHE A 1 83 ? -23.912 -6.289 21.821 1.00 94.94 83 PHE A CA 1
ATOM 660 C C . PHE A 1 83 ? -23.204 -4.950 22.005 1.00 94.94 83 PHE A C 1
ATOM 662 O O . PHE A 1 83 ? -23.470 -3.973 21.304 1.00 94.94 83 PHE A O 1
ATOM 669 N N . ASP A 1 84 ? -22.247 -4.913 22.930 1.00 95.25 84 ASP A N 1
ATOM 670 C CA . ASP A 1 84 ? -21.350 -3.773 23.019 1.00 95.25 84 ASP A CA 1
ATOM 671 C C . ASP A 1 84 ? -20.455 -3.691 21.764 1.00 95.25 84 ASP A C 1
ATOM 673 O O . ASP A 1 84 ? -20.157 -4.693 21.102 1.00 95.25 84 ASP A O 1
ATOM 677 N N . PHE A 1 85 ? -20.016 -2.479 21.423 1.00 94.81 85 PHE A N 1
ATOM 678 C CA . PHE A 1 85 ? -19.209 -2.244 20.225 1.00 94.81 85 PHE A CA 1
ATOM 679 C C . PHE A 1 85 ? -17.898 -3.051 20.228 1.00 94.81 85 PHE A C 1
ATOM 681 O O . PHE A 1 85 ? -17.474 -3.543 19.183 1.00 94.81 85 PHE A O 1
ATOM 688 N N . MET A 1 86 ? -17.275 -3.262 21.392 1.00 95.12 86 MET A N 1
ATOM 689 C CA . MET A 1 86 ? -16.040 -4.044 21.506 1.00 95.12 86 MET A CA 1
ATOM 690 C C . MET A 1 86 ? -16.279 -5.534 21.229 1.00 95.12 86 MET A C 1
ATOM 692 O O . MET A 1 86 ? -15.464 -6.175 20.563 1.00 95.12 86 MET A O 1
ATOM 696 N N . ALA A 1 87 ? -17.392 -6.090 21.702 1.00 95.75 87 ALA A N 1
ATOM 697 C CA . ALA A 1 87 ? -17.831 -7.451 21.435 1.00 95.75 87 ALA A CA 1
ATOM 698 C C . ALA A 1 87 ? -18.169 -7.636 19.951 1.00 95.75 87 ALA A C 1
ATOM 700 O O . ALA A 1 87 ? -17.725 -8.613 19.348 1.00 95.75 87 ALA A O 1
ATOM 701 N N . ALA A 1 88 ? -18.849 -6.667 19.331 1.00 97.00 88 ALA A N 1
ATOM 702 C CA . ALA A 1 88 ? -19.132 -6.685 17.897 1.00 97.00 88 ALA A CA 1
ATOM 703 C C . ALA A 1 88 ? -17.843 -6.691 17.048 1.00 97.00 88 ALA A C 1
ATOM 705 O O . ALA A 1 88 ? -17.716 -7.480 16.109 1.00 97.00 88 ALA A O 1
ATOM 706 N N . LEU A 1 89 ? -16.834 -5.887 17.411 1.00 96.44 89 LEU A N 1
ATOM 707 C CA . LEU A 1 89 ? -15.524 -5.918 16.745 1.00 96.44 89 LEU A CA 1
ATOM 708 C C . LEU A 1 89 ? -14.821 -7.277 16.915 1.00 96.44 89 LEU A C 1
ATOM 710 O O . LEU A 1 89 ? -14.257 -7.806 15.955 1.00 96.44 89 LEU A O 1
ATOM 714 N N . ARG A 1 90 ? -14.870 -7.877 18.114 1.00 96.38 90 ARG A N 1
ATOM 715 C CA . ARG A 1 90 ? -14.301 -9.217 18.367 1.00 96.38 90 ARG A CA 1
ATOM 716 C C . ARG A 1 90 ? -14.999 -10.299 17.546 1.00 96.38 90 ARG A C 1
ATOM 718 O O . ARG A 1 90 ? -14.321 -11.170 17.003 1.00 96.38 90 ARG A O 1
ATOM 725 N N . ASN A 1 91 ? -16.323 -10.231 17.416 1.00 96.12 91 ASN A N 1
ATOM 726 C CA . ASN A 1 91 ? -17.081 -11.142 16.562 1.00 96.12 91 ASN A CA 1
ATOM 727 C C . ASN A 1 91 ? -16.626 -11.025 15.106 1.00 96.12 91 ASN A C 1
ATOM 729 O O . ASN A 1 91 ? -16.357 -12.046 14.469 1.00 96.12 91 ASN A O 1
ATOM 733 N N . LEU A 1 92 ? -16.451 -9.796 14.603 1.00 95.62 92 LEU A N 1
ATOM 734 C CA . LEU A 1 92 ? -15.998 -9.565 13.232 1.00 95.62 92 LEU A CA 1
ATOM 735 C C . LEU A 1 92 ? -14.623 -10.199 12.955 1.00 95.62 92 LEU A C 1
ATOM 737 O O . LEU A 1 92 ? -14.435 -10.857 11.932 1.00 95.62 92 LEU A O 1
ATOM 741 N N . VAL A 1 93 ? -13.674 -10.068 13.889 1.00 96.12 93 VAL A N 1
ATOM 742 C CA . VAL A 1 93 ? -12.331 -10.679 13.798 1.00 96.12 93 VAL A CA 1
ATOM 743 C C . VAL A 1 93 ? -12.405 -12.197 13.593 1.00 96.12 93 VAL A C 1
ATOM 745 O O . VAL A 1 93 ? -11.609 -12.751 12.825 1.00 96.12 93 VAL A O 1
ATOM 748 N N . MET A 1 94 ? -13.365 -12.863 14.242 1.00 93.44 94 MET A N 1
ATOM 749 C CA . MET A 1 94 ? -13.540 -14.318 14.182 1.00 93.44 94 MET A CA 1
ATOM 750 C C . MET A 1 94 ? -14.175 -14.798 12.873 1.00 93.44 94 MET A C 1
ATOM 752 O O . MET A 1 94 ? -13.855 -15.894 12.412 1.00 93.44 94 MET A O 1
ATOM 756 N N . VAL A 1 95 ? -15.050 -13.996 12.261 1.00 91.31 95 VAL A N 1
ATOM 757 C CA . VAL A 1 95 ? -15.812 -14.402 11.064 1.00 91.31 95 VAL A CA 1
ATOM 758 C C . VAL A 1 95 ? -15.215 -13.900 9.749 1.00 91.31 95 VAL A C 1
ATOM 760 O O . VAL A 1 95 ? -15.467 -14.495 8.699 1.00 91.31 95 VAL A O 1
ATOM 763 N N . THR A 1 96 ? -14.414 -12.830 9.776 1.00 92.81 96 THR A N 1
ATOM 764 C CA . THR A 1 96 ? -13.886 -12.220 8.551 1.00 92.81 96 THR A CA 1
ATOM 765 C C . THR A 1 96 ? -12.871 -13.137 7.842 1.00 92.81 96 THR A C 1
ATOM 767 O O . THR A 1 96 ? -11.931 -13.648 8.475 1.00 92.81 96 THR A O 1
ATOM 770 N N . PRO A 1 97 ? -12.998 -13.358 6.515 1.00 90.62 97 PRO A N 1
ATOM 771 C CA . PRO A 1 97 ? -12.046 -14.164 5.748 1.00 90.62 97 PRO A CA 1
ATOM 772 C C . PRO A 1 97 ? -10.756 -13.391 5.404 1.00 90.62 97 PRO A C 1
ATOM 774 O O . PRO A 1 97 ? -9.751 -14.000 5.023 1.00 90.62 97 PRO A O 1
ATOM 777 N N . SER A 1 98 ? -10.754 -12.058 5.537 1.00 95.06 98 SER A N 1
ATOM 778 C CA . SER A 1 98 ? -9.591 -11.208 5.257 1.00 95.06 98 SER A CA 1
ATOM 779 C C . SER A 1 98 ? -8.639 -11.133 6.447 1.00 95.06 98 SER A C 1
ATOM 781 O O . SER A 1 98 ? -8.992 -10.684 7.534 1.00 95.06 98 SER A O 1
ATOM 783 N N . LYS A 1 99 ? -7.375 -11.510 6.218 1.00 94.00 99 LYS A N 1
ATOM 784 C CA . LYS A 1 99 ? -6.310 -11.360 7.222 1.00 94.00 99 LYS A CA 1
ATOM 785 C C . LYS A 1 99 ? -5.981 -9.887 7.489 1.00 94.00 99 LYS A C 1
ATOM 787 O O . LYS A 1 99 ? -5.673 -9.549 8.626 1.00 94.00 99 LYS A O 1
ATOM 792 N N . LYS A 1 100 ? -6.058 -9.024 6.467 1.00 93.50 100 LYS A N 1
ATOM 793 C CA . LYS A 1 100 ? -5.768 -7.588 6.596 1.00 93.50 100 LYS A CA 1
ATOM 794 C C . LYS A 1 100 ? -6.854 -6.874 7.399 1.00 93.50 100 LYS A C 1
ATOM 796 O O . LYS A 1 100 ? -6.530 -6.154 8.336 1.00 93.50 100 LYS A O 1
ATOM 801 N N . MET A 1 101 ? -8.127 -7.150 7.097 1.00 94.88 101 MET A N 1
ATOM 802 C CA . MET A 1 101 ? -9.262 -6.621 7.861 1.00 94.88 101 MET A CA 1
ATOM 803 C C . MET A 1 101 ? -9.203 -7.100 9.310 1.00 94.88 101 MET A C 1
ATOM 805 O O . MET A 1 101 ? -9.335 -6.304 10.233 1.00 94.88 101 MET A O 1
ATOM 809 N N . ARG A 1 102 ? -8.911 -8.391 9.519 1.00 96.56 102 ARG A N 1
ATOM 810 C CA . ARG A 1 102 ? -8.720 -8.949 10.859 1.00 96.56 102 ARG A CA 1
ATOM 811 C C . ARG A 1 102 ? -7.640 -8.208 11.643 1.00 96.56 102 ARG A C 1
ATOM 813 O O . ARG A 1 102 ? -7.881 -7.854 12.788 1.00 96.56 102 ARG A O 1
ATOM 820 N N . ALA A 1 103 ? -6.477 -7.970 11.037 1.00 95.94 103 ALA A N 1
ATOM 821 C CA . ALA A 1 103 ? -5.377 -7.255 11.681 1.00 95.94 103 ALA A CA 1
ATOM 822 C C . ALA A 1 103 ? -5.748 -5.802 12.020 1.00 95.94 103 ALA A C 1
ATOM 824 O O . ALA A 1 103 ? -5.462 -5.350 13.124 1.00 95.94 103 ALA A O 1
ATOM 825 N N . PHE A 1 104 ? -6.438 -5.107 11.112 1.00 96.12 104 PHE A N 1
ATOM 826 C CA . PHE A 1 104 ? -6.926 -3.743 11.329 1.00 96.12 104 PHE A CA 1
ATOM 827 C C . PHE A 1 104 ? -7.909 -3.658 12.510 1.00 96.12 104 PHE A C 1
ATOM 829 O O . PHE A 1 104 ? -7.718 -2.875 13.439 1.00 96.12 104 PHE A O 1
ATOM 836 N N . ILE A 1 105 ? -8.935 -4.513 12.532 1.00 96.88 105 ILE A N 1
ATOM 837 C CA . ILE A 1 105 ? -9.915 -4.523 13.627 1.00 96.88 105 ILE A CA 1
ATOM 838 C C . ILE A 1 105 ? -9.268 -4.977 14.942 1.00 96.88 105 ILE A C 1
ATOM 840 O O . ILE A 1 105 ? -9.540 -4.409 15.999 1.00 96.88 105 ILE A O 1
ATOM 844 N N . GLN A 1 106 ? -8.365 -5.959 14.889 1.00 96.75 106 GLN A N 1
ATOM 845 C CA . GLN A 1 106 ? -7.628 -6.417 16.064 1.00 96.75 106 GLN A CA 1
ATOM 846 C C . GLN A 1 106 ? -6.742 -5.314 16.650 1.00 96.75 106 GLN A C 1
ATOM 848 O O . GLN A 1 106 ? -6.675 -5.194 17.871 1.00 96.75 106 GLN A O 1
ATOM 853 N N . GLY A 1 107 ? -6.089 -4.503 15.815 1.00 96.19 107 GLY A N 1
ATOM 854 C CA . GLY A 1 107 ? -5.319 -3.350 16.273 1.00 96.19 107 GLY A CA 1
ATOM 855 C C . GLY A 1 107 ? -6.197 -2.338 17.005 1.00 96.19 107 GLY A C 1
ATOM 856 O O . GLY A 1 107 ? -5.862 -1.958 18.123 1.00 96.19 107 GLY A O 1
ATOM 857 N N . ALA A 1 108 ? -7.375 -2.016 16.458 1.00 96.50 108 ALA A N 1
ATOM 858 C CA . ALA A 1 108 ? -8.334 -1.122 17.110 1.00 96.50 108 ALA A CA 1
ATOM 859 C C . ALA A 1 108 ? -8.791 -1.649 18.482 1.00 96.50 108 ALA A C 1
ATOM 861 O O . ALA A 1 108 ? -8.832 -0.899 19.459 1.00 96.50 108 ALA A O 1
ATOM 862 N N . ILE A 1 109 ? -9.082 -2.953 18.576 1.00 96.44 109 ILE A N 1
ATOM 863 C CA . ILE A 1 109 ? -9.433 -3.609 19.843 1.00 96.44 109 ILE A CA 1
ATOM 864 C C . ILE A 1 109 ? -8.278 -3.498 20.842 1.00 96.44 109 ILE A C 1
ATOM 866 O O . ILE A 1 109 ? -8.501 -3.128 21.993 1.00 96.44 109 ILE A O 1
ATOM 870 N N . THR A 1 110 ? -7.053 -3.822 20.422 1.00 95.69 110 THR A N 1
ATOM 871 C CA . THR A 1 110 ? -5.871 -3.782 21.291 1.00 95.69 110 THR A CA 1
ATOM 872 C C . THR A 1 110 ? -5.614 -2.368 21.807 1.00 95.69 110 THR A C 1
ATOM 874 O O . THR A 1 110 ? -5.416 -2.202 23.007 1.00 95.69 110 THR A O 1
ATOM 877 N N . THR A 1 111 ? -5.702 -1.347 20.949 1.00 95.50 111 THR A N 1
ATOM 878 C CA . THR A 1 111 ? -5.554 0.059 21.353 1.00 95.50 111 THR A CA 1
ATOM 879 C C . THR A 1 111 ? -6.563 0.444 22.430 1.00 95.50 111 THR A C 1
ATOM 881 O O . THR A 1 111 ? -6.173 1.004 23.454 1.00 95.50 111 THR A O 1
ATOM 884 N N . ALA A 1 112 ? -7.835 0.084 22.246 1.00 94.31 112 ALA A N 1
ATOM 885 C CA . ALA A 1 112 ? -8.872 0.381 23.228 1.00 94.31 112 ALA A CA 1
ATOM 886 C C . ALA A 1 112 ? -8.663 -0.359 24.562 1.00 94.31 112 ALA A C 1
ATOM 888 O O . ALA A 1 112 ? -8.863 0.222 25.625 1.00 94.31 112 ALA A O 1
ATOM 889 N N . LEU A 1 113 ? -8.214 -1.620 24.538 1.00 93.00 113 LEU A N 1
ATOM 890 C CA . LEU A 1 113 ? -7.923 -2.386 25.761 1.00 93.00 113 LEU A CA 1
ATOM 891 C C . LEU A 1 113 ? -6.720 -1.848 26.538 1.00 93.00 113 LEU A C 1
ATOM 893 O O . LEU A 1 113 ? -6.683 -1.962 27.760 1.00 93.00 113 LEU A O 1
ATOM 897 N N . SER A 1 114 ? -5.747 -1.261 25.846 1.00 93.38 114 SER A N 1
ATOM 898 C CA . SER A 1 114 ? -4.600 -0.595 26.467 1.00 93.38 114 SER A CA 1
ATOM 899 C C . SER A 1 114 ? -4.936 0.794 27.030 1.00 93.38 114 SER A C 1
ATOM 901 O O . SER A 1 114 ? -4.039 1.469 27.527 1.00 93.38 114 SER A O 1
ATOM 903 N N . GLY A 1 115 ? -6.203 1.226 26.966 1.00 90.31 115 GLY A N 1
ATOM 904 C CA . GLY A 1 115 ? -6.657 2.543 27.423 1.00 90.31 115 GLY A CA 1
ATOM 905 C C . GLY A 1 115 ? -6.412 3.675 26.421 1.00 90.31 115 GLY A C 1
ATOM 906 O O . GLY A 1 115 ? -6.569 4.839 26.775 1.00 90.31 115 GLY A O 1
ATOM 907 N N . GLY A 1 116 ? -6.012 3.351 25.188 1.00 90.88 116 GLY A N 1
ATOM 908 C CA . GLY A 1 116 ? -5.829 4.318 24.111 1.00 90.88 116 GLY A CA 1
ATOM 909 C C . GLY A 1 116 ? -7.113 4.583 23.326 1.00 90.88 116 GLY A C 1
ATOM 910 O O . GLY A 1 116 ? -8.062 3.797 23.339 1.00 90.88 116 GLY A O 1
ATOM 911 N N . GLU A 1 117 ? -7.127 5.684 22.582 1.00 92.50 117 GLU A N 1
ATOM 912 C CA . GLU A 1 117 ? -8.239 6.035 21.701 1.00 92.50 117 GLU A CA 1
ATOM 913 C C . GLU A 1 117 ? -8.093 5.375 20.322 1.00 92.50 117 GLU A C 1
ATOM 915 O O . GLU A 1 117 ? -7.021 5.381 19.714 1.00 92.50 117 GLU A O 1
ATOM 920 N N . MET A 1 118 ? -9.191 4.835 19.783 1.00 94.44 118 MET A N 1
ATOM 921 C CA . MET A 1 118 ? -9.185 4.220 18.447 1.00 94.44 118 MET A CA 1
ATOM 922 C C . MET A 1 118 ? -8.996 5.240 17.316 1.00 94.44 118 MET A C 1
ATOM 924 O O . MET A 1 118 ? -8.490 4.878 16.259 1.00 94.44 118 MET A O 1
ATOM 928 N N . GLY A 1 119 ? -9.396 6.501 17.519 1.00 94.44 119 GLY A N 1
ATOM 929 C CA . GLY A 1 119 ? -9.290 7.554 16.504 1.00 94.44 119 GLY A CA 1
ATOM 930 C C . GLY A 1 119 ? -7.851 7.745 16.005 1.00 94.44 119 GLY A C 1
ATOM 931 O O . GLY A 1 119 ? -7.598 7.519 14.821 1.00 94.44 119 GLY A O 1
ATOM 932 N N . PRO A 1 120 ? -6.888 8.049 16.896 1.00 95.12 120 PRO A N 1
ATOM 933 C CA . PRO A 1 120 ? -5.467 8.106 16.551 1.00 95.12 120 PRO A CA 1
ATOM 934 C C . PRO A 1 120 ? -4.933 6.819 15.910 1.00 95.12 120 PRO A C 1
ATOM 936 O O . PRO A 1 120 ? -4.142 6.885 14.974 1.00 95.12 120 PRO A O 1
ATOM 939 N N . TYR A 1 121 ? -5.392 5.643 16.356 1.00 95.75 121 TYR A N 1
ATOM 940 C CA . TYR A 1 121 ? -5.022 4.377 15.716 1.00 95.75 121 TYR A CA 1
ATOM 941 C C . TYR A 1 121 ? -5.465 4.324 14.246 1.00 95.75 121 TYR A C 1
ATOM 943 O O . TYR A 1 121 ? -4.668 3.951 13.388 1.00 95.75 121 TYR A O 1
ATOM 951 N N . PHE A 1 122 ? -6.703 4.728 13.941 1.00 96.62 122 PHE A N 1
ATOM 952 C CA . PHE A 1 122 ? -7.211 4.758 12.568 1.00 96.62 122 PHE A CA 1
ATOM 953 C C . PHE A 1 122 ? -6.443 5.728 11.669 1.00 96.62 122 PHE A C 1
ATOM 955 O O . PHE A 1 122 ? -6.243 5.431 10.492 1.00 96.62 122 PHE A O 1
ATOM 962 N N . ILE A 1 123 ? -5.994 6.857 12.215 1.00 95.75 123 ILE A N 1
ATOM 963 C CA . ILE A 1 123 ? -5.174 7.829 11.485 1.00 95.75 123 ILE A CA 1
ATOM 964 C C . ILE A 1 123 ? -3.805 7.225 11.174 1.00 95.75 123 ILE A C 1
ATOM 966 O O . ILE A 1 123 ? -3.434 7.125 10.005 1.00 95.75 123 ILE A O 1
ATOM 970 N N . ASN A 1 124 ? -3.116 6.716 12.197 1.00 95.31 124 ASN A N 1
ATOM 971 C CA . ASN A 1 124 ? -1.775 6.149 12.060 1.00 95.31 124 ASN A CA 1
ATOM 972 C C . ASN A 1 124 ? -1.745 4.957 11.097 1.00 95.31 124 ASN A C 1
ATOM 974 O O . ASN A 1 124 ? -0.868 4.870 10.242 1.00 95.31 124 ASN A O 1
ATOM 978 N N . ILE A 1 125 ? -2.717 4.042 11.192 1.00 93.25 125 ILE A N 1
ATOM 979 C CA . ILE A 1 125 ? -2.761 2.885 10.290 1.00 93.25 125 ILE A CA 1
ATOM 980 C C . ILE A 1 125 ? -3.078 3.311 8.851 1.00 93.25 125 ILE A C 1
ATOM 982 O O . ILE A 1 125 ? -2.570 2.710 7.909 1.00 93.25 125 ILE A O 1
ATOM 986 N N . ALA A 1 126 ? -3.873 4.364 8.636 1.00 93.50 126 ALA A N 1
ATOM 987 C CA . ALA A 1 126 ? -4.084 4.897 7.292 1.00 93.50 126 ALA A CA 1
ATOM 988 C C . ALA A 1 126 ? -2.801 5.504 6.709 1.00 93.50 126 ALA A C 1
ATOM 990 O O . ALA A 1 126 ? -2.489 5.245 5.544 1.00 93.50 126 ALA A O 1
ATOM 991 N N . GLU A 1 127 ? -2.047 6.255 7.515 1.00 92.75 127 GLU A N 1
ATOM 992 C CA . GLU A 1 127 ? -0.743 6.801 7.131 1.00 92.75 127 GLU A CA 1
ATOM 993 C C . GLU A 1 127 ? 0.254 5.689 6.795 1.00 92.75 127 GLU A C 1
ATOM 995 O O . GLU A 1 127 ? 0.867 5.737 5.731 1.00 92.75 127 GLU A O 1
ATOM 1000 N N . GLU A 1 128 ? 0.335 4.632 7.609 1.00 91.81 128 GLU A N 1
ATOM 1001 C CA . GLU A 1 128 ? 1.196 3.470 7.352 1.00 91.81 128 GLU A CA 1
ATOM 1002 C C . GLU A 1 128 ? 0.868 2.810 6.001 1.00 91.81 128 GLU A C 1
ATOM 1004 O O . GLU A 1 128 ? 1.757 2.552 5.186 1.00 91.81 128 GLU A O 1
ATOM 1009 N N . TYR A 1 129 ? -0.419 2.600 5.700 1.00 87.88 129 TYR A N 1
ATOM 1010 C CA . TYR A 1 129 ? -0.849 2.048 4.409 1.00 87.88 129 TYR A CA 1
ATOM 1011 C C . TYR A 1 129 ? -0.528 2.978 3.228 1.00 87.88 129 TYR A C 1
ATOM 1013 O O . TYR A 1 129 ? -0.261 2.505 2.115 1.00 87.88 129 T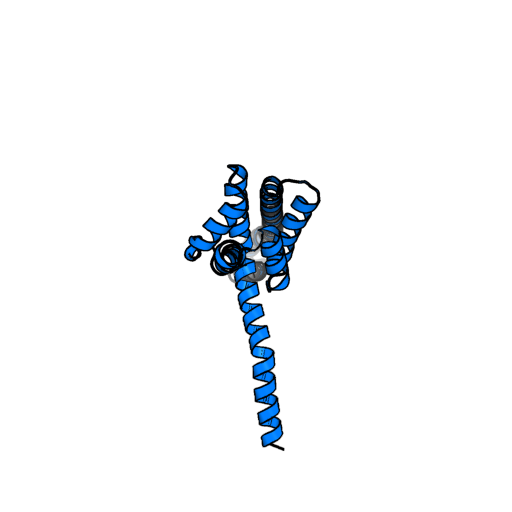YR A O 1
ATOM 1021 N N . MET A 1 130 ? -0.596 4.297 3.425 1.00 86.50 130 MET A N 1
ATOM 1022 C CA . MET A 1 130 ? -0.220 5.277 2.404 1.00 86.50 130 MET A CA 1
ATOM 1023 C C . MET A 1 130 ? 1.293 5.318 2.194 1.00 86.50 130 MET A C 1
ATOM 1025 O O . MET A 1 130 ? 1.739 5.344 1.047 1.00 86.50 130 MET A O 1
ATOM 1029 N N . GLU A 1 131 ? 2.077 5.255 3.264 1.00 90.12 131 GLU A N 1
ATOM 1030 C CA . GLU A 1 131 ? 3.535 5.232 3.214 1.00 90.12 131 GLU A CA 1
ATOM 1031 C C . GLU A 1 131 ? 4.047 3.945 2.557 1.00 90.12 131 GLU A C 1
ATOM 1033 O O . GLU A 1 131 ? 4.895 3.994 1.668 1.00 90.12 131 GLU A O 1
ATOM 1038 N N . GLU A 1 132 ? 3.480 2.789 2.902 1.00 88.50 132 GLU A N 1
ATOM 1039 C CA . GLU A 1 132 ? 3.813 1.515 2.263 1.00 88.50 132 GLU A CA 1
ATOM 1040 C C . GLU A 1 132 ? 3.463 1.533 0.764 1.00 88.50 132 GLU A C 1
ATOM 1042 O O . GLU A 1 132 ? 4.209 1.020 -0.074 1.00 88.50 132 GLU A O 1
ATOM 1047 N N . ARG A 1 133 ? 2.338 2.160 0.382 1.00 85.50 133 ARG A N 1
ATOM 1048 C CA . ARG A 1 133 ? 2.018 2.390 -1.035 1.00 85.50 133 ARG A CA 1
ATOM 1049 C C . ARG A 1 133 ? 3.028 3.314 -1.702 1.00 85.50 133 ARG A C 1
ATOM 1051 O O . ARG A 1 133 ? 3.492 2.980 -2.787 1.00 85.50 133 ARG A O 1
ATOM 1058 N N . ARG A 1 134 ? 3.396 4.422 -1.063 1.00 88.56 134 ARG A N 1
ATOM 1059 C CA . ARG A 1 134 ? 4.392 5.359 -1.586 1.00 88.56 134 ARG A CA 1
ATOM 1060 C C . ARG A 1 134 ? 5.740 4.675 -1.821 1.00 88.56 134 ARG A C 1
ATOM 1062 O O . ARG A 1 134 ? 6.265 4.787 -2.921 1.00 88.56 134 ARG A O 1
ATOM 1069 N N . LYS A 1 135 ? 6.229 3.886 -0.861 1.00 91.56 135 LYS A N 1
ATOM 1070 C CA . LYS A 1 135 ? 7.474 3.107 -0.991 1.00 91.56 135 LYS A CA 1
ATOM 1071 C C . LYS A 1 135 ? 7.431 2.135 -2.170 1.00 91.56 135 LYS A C 1
ATOM 1073 O O . LYS A 1 135 ? 8.398 2.034 -2.918 1.00 91.56 135 LYS A O 1
ATOM 1078 N N . ARG A 1 136 ? 6.297 1.452 -2.381 1.00 88.31 136 ARG A N 1
ATOM 1079 C CA . ARG A 1 136 ? 6.106 0.595 -3.565 1.00 88.31 136 ARG A CA 1
ATOM 1080 C C . ARG A 1 136 ? 6.214 1.392 -4.865 1.00 88.31 136 ARG A C 1
ATOM 1082 O O . ARG A 1 136 ? 6.918 0.961 -5.767 1.00 88.31 136 ARG A O 1
ATOM 1089 N N . TYR A 1 137 ? 5.564 2.552 -4.956 1.00 88.94 137 TYR A N 1
ATOM 1090 C CA . TYR A 1 137 ? 5.659 3.409 -6.143 1.00 88.94 137 TYR A CA 1
ATOM 1091 C C . TYR A 1 137 ? 7.069 3.957 -6.373 1.00 88.94 137 TYR A C 1
ATOM 1093 O O . TYR A 1 137 ? 7.528 3.966 -7.509 1.00 88.94 137 TYR A O 1
ATOM 1101 N N . GLU A 1 138 ? 7.765 4.378 -5.319 1.00 93.81 138 GLU A N 1
ATOM 1102 C CA . GLU A 1 138 ? 9.152 4.846 -5.411 1.00 93.81 138 GLU A CA 1
ATOM 1103 C C . GLU A 1 138 ? 10.074 3.736 -5.943 1.00 93.81 138 GLU A C 1
ATOM 1105 O O . GLU A 1 138 ? 10.816 3.971 -6.893 1.00 93.81 138 GLU A O 1
ATOM 1110 N N . SER A 1 139 ? 9.941 2.506 -5.438 1.00 90.94 139 SER A N 1
ATOM 1111 C CA . SER A 1 139 ? 10.694 1.344 -5.937 1.00 90.94 139 SER A CA 1
ATOM 1112 C C . SER A 1 139 ? 10.367 0.990 -7.398 1.00 90.94 139 SER A C 1
ATOM 1114 O O . SER A 1 139 ? 11.257 0.613 -8.166 1.00 90.94 139 SER A O 1
ATOM 1116 N N . LEU A 1 140 ? 9.107 1.150 -7.821 1.00 89.25 140 LEU A N 1
ATOM 1117 C CA . LEU A 1 140 ? 8.719 0.986 -9.226 1.00 89.25 140 LEU A CA 1
ATOM 1118 C C . LEU A 1 140 ? 9.370 2.052 -10.117 1.00 89.25 140 LEU A C 1
ATOM 1120 O O . LEU A 1 140 ? 9.888 1.722 -11.180 1.00 89.25 140 LEU A O 1
ATOM 1124 N N . ILE A 1 141 ? 9.381 3.317 -9.687 1.00 92.81 141 ILE A N 1
ATOM 1125 C CA . ILE A 1 141 ? 10.025 4.413 -10.427 1.00 92.81 141 ILE A CA 1
ATOM 1126 C C . ILE A 1 141 ? 11.536 4.188 -10.525 1.00 92.81 141 ILE A C 1
ATOM 1128 O O . ILE A 1 141 ? 12.105 4.385 -11.596 1.00 92.81 141 ILE A O 1
ATOM 1132 N N . GLU A 1 142 ? 12.179 3.739 -9.448 1.00 93.44 142 GLU A N 1
ATOM 1133 C CA . GLU A 1 142 ? 13.600 3.378 -9.448 1.00 93.44 142 GLU A CA 1
ATOM 1134 C C . GLU A 1 142 ? 13.891 2.262 -10.464 1.00 93.44 142 GLU A C 1
ATOM 1136 O O . GLU A 1 142 ? 14.792 2.391 -11.294 1.00 93.44 142 GLU A O 1
ATOM 1141 N N . SER A 1 143 ? 13.061 1.215 -10.482 1.00 90.44 143 SER A N 1
ATOM 1142 C CA . SER A 1 143 ? 13.174 0.115 -11.449 1.00 90.44 143 SER A CA 1
ATOM 1143 C C . SER A 1 143 ? 13.004 0.597 -12.895 1.00 90.44 143 SER A C 1
ATOM 1145 O O . SER A 1 143 ? 13.782 0.223 -13.773 1.00 90.44 143 SER A O 1
ATOM 1147 N N . LEU A 1 144 ? 12.023 1.470 -13.154 1.00 90.56 144 LEU A N 1
ATOM 1148 C CA . LEU A 1 144 ? 11.822 2.091 -14.468 1.00 90.56 144 LEU A CA 1
ATOM 1149 C C . LEU A 1 144 ? 13.002 2.986 -14.868 1.00 90.56 144 LEU A C 1
ATOM 1151 O O . LEU A 1 144 ? 13.379 3.007 -16.039 1.00 90.56 144 LEU A O 1
ATOM 1155 N N . GLY A 1 145 ? 13.606 3.689 -13.908 1.00 93.19 145 GLY A N 1
ATOM 1156 C CA . GLY A 1 145 ? 14.807 4.496 -14.114 1.00 93.19 145 GLY A CA 1
ATOM 1157 C C . GLY A 1 145 ? 15.991 3.658 -14.591 1.00 93.19 145 GLY A C 1
ATOM 1158 O O . GLY A 1 145 ? 16.617 4.006 -15.591 1.00 93.19 145 GLY A O 1
ATOM 1159 N N . LEU A 1 146 ? 16.238 2.509 -13.953 1.00 91.94 146 LEU A N 1
ATOM 1160 C CA . LEU A 1 146 ? 17.283 1.569 -14.377 1.00 91.94 146 LEU A CA 1
ATOM 1161 C C . LEU A 1 146 ? 17.038 1.036 -15.796 1.00 91.94 146 LEU A C 1
ATOM 1163 O O . LEU A 1 146 ? 17.955 0.984 -16.616 1.00 91.94 146 LEU A O 1
ATOM 1167 N N . VAL A 1 147 ? 15.792 0.680 -16.124 1.00 91.12 147 VAL A N 1
ATOM 1168 C CA . VAL A 1 147 ? 15.432 0.241 -17.483 1.00 91.12 147 VAL A CA 1
ATOM 1169 C C . VAL A 1 147 ? 15.661 1.361 -18.505 1.00 91.12 147 VAL A C 1
ATOM 1171 O O . VAL A 1 147 ? 16.186 1.104 -19.591 1.00 91.12 147 VAL A O 1
ATOM 1174 N N . ALA A 1 148 ? 15.318 2.605 -18.162 1.00 91.25 148 ALA A N 1
ATOM 1175 C CA . ALA A 1 148 ? 15.549 3.763 -19.020 1.00 91.25 148 ALA A CA 1
ATOM 1176 C C . ALA A 1 148 ? 17.047 4.035 -19.247 1.00 91.25 148 ALA A C 1
ATOM 1178 O O . ALA A 1 148 ? 17.449 4.335 -20.371 1.00 91.25 148 ALA A O 1
ATOM 1179 N N . GLU A 1 149 ? 17.887 3.883 -18.221 1.00 93.12 149 GLU A N 1
ATOM 1180 C CA . GLU A 1 149 ? 19.342 4.034 -18.342 1.00 93.12 149 GLU A CA 1
ATOM 1181 C C . GLU A 1 149 ? 19.946 2.994 -19.296 1.00 93.12 149 GLU A C 1
ATOM 1183 O O . GLU A 1 149 ? 20.726 3.339 -20.193 1.00 93.12 149 GLU A O 1
ATOM 1188 N N . ILE A 1 150 ? 19.532 1.729 -19.158 1.00 91.44 150 ILE A N 1
ATOM 1189 C CA . ILE A 1 150 ? 19.952 0.635 -20.043 1.00 91.44 150 ILE A CA 1
ATOM 1190 C C . ILE A 1 150 ? 19.485 0.898 -21.480 1.00 91.44 150 ILE A C 1
ATOM 1192 O O . ILE A 1 150 ? 20.253 0.691 -22.422 1.00 91.44 150 ILE A O 1
ATOM 1196 N N . TYR A 1 151 ? 18.261 1.398 -21.666 1.00 90.88 151 TYR A N 1
ATOM 1197 C CA . TYR A 1 151 ? 17.738 1.765 -22.982 1.00 90.88 151 TYR A CA 1
ATOM 1198 C C . TYR A 1 151 ? 18.580 2.863 -23.648 1.00 90.88 151 TYR A C 1
ATOM 1200 O O . TYR A 1 151 ? 19.036 2.692 -24.781 1.00 90.88 151 TYR A O 1
ATOM 1208 N N . VAL A 1 152 ? 18.831 3.975 -22.949 1.00 92.25 152 VAL A N 1
ATOM 1209 C CA . VAL A 1 152 ? 19.579 5.113 -23.509 1.00 92.25 152 VAL A CA 1
ATOM 1210 C C . VAL A 1 152 ? 21.032 4.732 -23.789 1.00 92.25 152 VAL A C 1
ATOM 1212 O O . VAL A 1 152 ? 21.551 5.029 -24.864 1.00 92.25 152 VAL A O 1
ATOM 1215 N N . THR A 1 153 ? 21.697 4.046 -22.864 1.00 91.38 153 THR A N 1
ATOM 1216 C CA . THR A 1 153 ? 23.125 3.732 -23.005 1.00 91.38 153 THR A CA 1
ATOM 1217 C C . THR A 1 153 ? 23.355 2.574 -23.975 1.00 91.38 153 THR A C 1
ATOM 1219 O O . THR A 1 153 ? 24.195 2.660 -24.872 1.00 91.38 153 THR A O 1
ATOM 1222 N N . GLY A 1 154 ? 22.588 1.492 -23.827 1.00 89.25 154 GLY A N 1
ATOM 1223 C CA . GLY A 1 154 ? 22.764 0.268 -24.600 1.00 89.25 154 GLY A CA 1
ATOM 1224 C C . GLY A 1 154 ? 22.171 0.343 -26.003 1.00 89.25 154 GLY A C 1
ATOM 1225 O O . GLY A 1 154 ? 22.836 -0.038 -26.963 1.00 89.25 154 GLY A O 1
ATOM 1226 N N . LEU A 1 155 ? 20.936 0.835 -26.138 1.00 89.38 155 LEU A N 1
ATOM 1227 C CA . LEU A 1 155 ? 20.191 0.765 -27.398 1.00 89.38 155 LEU A CA 1
ATOM 1228 C C . LEU A 1 155 ? 20.220 2.066 -28.207 1.00 89.38 155 LEU A C 1
ATOM 1230 O O . LEU A 1 155 ? 20.118 2.027 -29.431 1.00 89.38 155 LEU A O 1
ATOM 1234 N N . VAL A 1 156 ? 20.373 3.218 -27.555 1.00 89.56 156 VAL A N 1
ATOM 1235 C CA . VAL A 1 156 ? 20.449 4.506 -28.258 1.00 89.56 156 VAL A CA 1
ATOM 1236 C C . VAL A 1 156 ? 21.906 4.887 -28.511 1.00 89.56 156 VAL A C 1
ATOM 1238 O O . VAL A 1 156 ? 22.330 4.923 -29.665 1.00 89.56 156 VAL A O 1
ATOM 1241 N N . ALA A 1 157 ? 22.696 5.126 -27.462 1.00 93.12 157 ALA A N 1
ATOM 1242 C CA . ALA A 1 157 ? 24.059 5.647 -27.576 1.00 93.12 157 ALA A CA 1
ATOM 1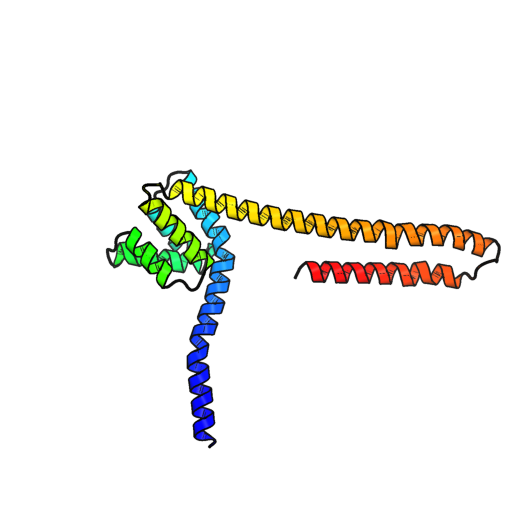243 C C . ALA A 1 157 ? 25.024 4.679 -28.284 1.00 93.12 157 ALA A C 1
ATOM 1245 O O . ALA A 1 157 ? 25.765 5.101 -29.175 1.00 93.12 157 ALA A O 1
ATOM 1246 N N . GLY A 1 158 ? 24.991 3.386 -27.937 1.00 90.81 158 GLY A N 1
ATOM 1247 C CA . GLY A 1 158 ? 25.838 2.363 -28.564 1.00 90.81 158 GLY A CA 1
ATOM 1248 C C . GLY A 1 158 ? 25.643 2.273 -30.087 1.00 90.81 158 GLY A C 1
ATOM 1249 O O . GLY A 1 158 ? 26.599 2.485 -30.840 1.00 90.81 158 GLY A O 1
ATOM 1250 N N . PRO A 1 159 ? 24.415 2.024 -30.575 1.00 89.69 159 PRO A N 1
ATOM 1251 C CA . PRO A 1 159 ? 24.116 2.014 -32.003 1.00 89.69 159 PRO A CA 1
ATOM 1252 C C . PRO A 1 159 ? 24.364 3.354 -32.691 1.00 89.69 159 PRO A C 1
ATOM 1254 O O . PRO A 1 159 ? 24.823 3.344 -33.827 1.00 89.69 159 PRO A O 1
ATOM 1257 N N . LEU A 1 160 ? 24.139 4.497 -32.031 1.00 92.44 160 LEU A N 1
ATOM 1258 C CA . LEU A 1 160 ? 24.495 5.813 -32.581 1.00 92.44 160 LEU A CA 1
ATOM 1259 C C . LEU A 1 160 ? 25.987 5.919 -32.899 1.00 92.44 160 LEU A C 1
ATOM 1261 O O . LEU A 1 160 ? 26.350 6.331 -34.000 1.00 92.44 160 LEU A O 1
ATOM 1265 N N . LEU A 1 161 ? 26.850 5.506 -31.970 1.00 92.94 161 LEU A N 1
ATOM 1266 C CA . LEU A 1 161 ? 28.295 5.514 -32.186 1.00 92.94 161 LEU A CA 1
ATOM 1267 C C . LEU A 1 161 ? 28.694 4.587 -33.343 1.00 92.94 161 LEU A C 1
ATOM 1269 O O . LEU A 1 161 ? 29.458 4.992 -34.222 1.00 92.94 161 LEU A O 1
ATOM 1273 N N . LEU A 1 162 ? 28.128 3.376 -33.390 1.00 90.75 162 LEU A N 1
ATOM 1274 C CA . LEU A 1 162 ? 28.346 2.445 -34.502 1.00 90.75 162 LEU A CA 1
ATOM 1275 C C . LEU A 1 162 ? 27.851 3.017 -35.834 1.00 90.75 162 LEU A C 1
ATOM 1277 O O . LEU A 1 162 ? 28.549 2.896 -36.838 1.00 90.75 162 LEU A O 1
ATOM 1281 N N . MET A 1 163 ? 26.689 3.677 -35.851 1.00 90.38 163 MET A N 1
ATOM 1282 C CA . MET A 1 163 ? 26.147 4.322 -37.047 1.00 90.38 163 MET A CA 1
ATOM 1283 C C . MET A 1 163 ? 27.095 5.395 -37.576 1.00 90.38 163 MET A C 1
ATOM 1285 O O . MET A 1 163 ? 27.318 5.439 -38.782 1.00 90.38 163 MET A O 1
ATOM 1289 N N . ILE A 1 164 ? 27.693 6.221 -36.711 1.00 92.75 164 ILE A N 1
ATOM 1290 C CA . ILE A 1 164 ? 28.644 7.262 -37.133 1.00 92.75 164 ILE A CA 1
ATOM 1291 C C . ILE A 1 164 ? 29.871 6.629 -37.805 1.00 92.75 164 ILE A C 1
ATOM 1293 O O . ILE A 1 164 ? 30.208 6.989 -38.934 1.00 92.75 164 ILE A O 1
ATOM 1297 N N . VAL A 1 165 ? 30.510 5.652 -37.151 1.00 92.75 165 VAL A N 1
ATOM 1298 C CA . VAL A 1 165 ? 31.721 4.992 -37.675 1.00 92.75 165 VAL A CA 1
ATOM 1299 C C . VAL A 1 165 ? 31.429 4.248 -38.981 1.00 92.75 165 VAL A C 1
ATOM 1301 O O . VAL A 1 165 ? 32.151 4.410 -39.966 1.00 92.75 165 VAL A O 1
ATOM 1304 N N . LEU A 1 166 ? 30.346 3.468 -39.021 1.00 90.50 166 LEU A N 1
ATOM 1305 C CA . LEU A 1 166 ? 29.971 2.685 -40.199 1.00 90.50 166 LEU A CA 1
ATOM 1306 C C . LEU A 1 166 ? 29.516 3.561 -41.363 1.00 90.50 166 LEU A C 1
ATOM 1308 O O . LEU A 1 166 ? 29.778 3.207 -42.511 1.00 90.50 166 LEU A O 1
ATOM 1312 N N . SER A 1 167 ? 28.883 4.704 -41.092 1.00 90.38 167 SER A N 1
ATOM 1313 C CA . SER A 1 167 ? 28.525 5.665 -42.139 1.00 90.38 167 SER A CA 1
ATOM 1314 C C . SER A 1 167 ? 29.780 6.194 -42.827 1.00 90.38 167 SER A C 1
ATOM 1316 O O . SER A 1 167 ? 29.859 6.155 -44.053 1.00 90.38 167 SER A O 1
ATOM 1318 N N . ILE A 1 168 ? 30.797 6.598 -42.056 1.00 93.56 168 ILE A N 1
ATOM 1319 C CA . ILE A 1 168 ? 32.087 7.041 -42.607 1.00 93.56 168 ILE A CA 1
ATOM 1320 C C . ILE A 1 168 ? 32.729 5.913 -43.427 1.00 93.56 168 ILE A C 1
ATOM 1322 O O . ILE A 1 168 ? 33.130 6.136 -44.567 1.00 93.56 168 ILE A O 1
ATOM 1326 N N . MET A 1 169 ? 32.767 4.680 -42.910 1.00 91.31 169 MET A N 1
ATOM 1327 C CA . MET A 1 169 ? 33.325 3.546 -43.657 1.00 91.31 169 MET A CA 1
ATOM 1328 C C . MET A 1 169 ? 32.551 3.219 -44.939 1.00 91.31 169 MET A C 1
ATOM 1330 O O . MET A 1 169 ? 33.182 2.895 -45.942 1.00 91.31 169 MET A O 1
ATOM 1334 N N . CYS A 1 170 ? 31.219 3.333 -44.946 1.00 89.81 170 CYS A N 1
ATOM 1335 C CA . CYS A 1 170 ? 30.416 3.176 -46.163 1.00 89.81 170 CYS A CA 1
ATOM 1336 C C . CYS A 1 170 ? 30.790 4.227 -47.215 1.00 89.81 170 CYS A C 1
ATOM 1338 O O . CYS A 1 170 ? 30.945 3.883 -48.384 1.00 89.81 170 CYS A O 1
ATOM 1340 N N . PHE A 1 171 ? 30.998 5.485 -46.809 1.00 89.25 171 PHE A N 1
ATOM 1341 C CA . PHE A 1 171 ? 31.443 6.551 -47.715 1.00 89.25 171 PHE A CA 1
ATOM 1342 C C . PHE A 1 171 ? 32.831 6.290 -48.310 1.00 89.25 171 PHE A C 1
ATOM 1344 O O . PHE A 1 171 ? 33.054 6.582 -49.482 1.00 89.25 171 PHE A O 1
ATOM 1351 N N . LEU A 1 172 ? 33.754 5.717 -47.532 1.00 91.19 172 LEU A N 1
ATOM 1352 C CA . LEU A 1 172 ? 35.091 5.338 -48.004 1.00 91.19 172 LEU A CA 1
ATOM 1353 C C . LEU A 1 172 ? 35.112 3.997 -48.769 1.00 91.19 172 LEU A C 1
ATOM 1355 O O . LEU A 1 172 ? 36.174 3.572 -49.220 1.00 91.19 172 LEU A O 1
ATOM 1359 N N . GLY A 1 173 ? 33.969 3.313 -48.905 1.00 86.06 173 GLY A N 1
ATOM 1360 C CA . GLY A 1 173 ? 33.864 1.994 -49.542 1.00 86.06 173 GLY A CA 1
ATOM 1361 C C . GLY A 1 173 ? 34.386 0.823 -48.694 1.00 86.06 173 GLY A C 1
ATOM 1362 O O . GLY A 1 173 ? 34.512 -0.288 -49.199 1.00 86.06 173 GLY A O 1
ATOM 1363 N N . GLY A 1 174 ? 34.690 1.051 -47.413 1.00 83.06 174 GLY A N 1
ATOM 1364 C CA . GLY A 1 174 ? 35.251 0.060 -46.487 1.00 83.06 174 GLY A CA 1
ATOM 1365 C C . GLY A 1 174 ? 34.220 -0.796 -45.744 1.00 83.06 174 GLY A C 1
ATOM 1366 O O . GLY A 1 174 ? 34.599 -1.762 -45.088 1.00 83.06 174 GLY A O 1
ATOM 1367 N N . ALA A 1 175 ? 32.928 -0.468 -45.833 1.00 82.06 175 ALA A N 1
ATOM 1368 C CA . ALA A 1 175 ? 31.850 -1.259 -45.243 1.00 82.06 175 ALA A CA 1
ATOM 1369 C C . ALA A 1 175 ? 30.635 -1.334 -46.185 1.00 82.06 175 ALA A C 1
ATOM 1371 O O . ALA A 1 175 ? 30.310 -0.342 -46.842 1.00 82.06 175 ALA A O 1
ATOM 1372 N N . PRO A 1 176 ? 29.941 -2.484 -46.261 1.00 88.31 176 PRO A N 1
ATOM 1373 C CA . PRO A 1 176 ? 28.726 -2.606 -47.053 1.00 88.31 176 PRO A CA 1
ATOM 1374 C C . PRO A 1 176 ? 27.546 -1.890 -46.378 1.00 88.31 176 PRO A C 1
ATOM 1376 O O . PRO A 1 176 ? 27.302 -2.049 -45.179 1.00 88.31 176 PRO A O 1
ATOM 1379 N N . LEU A 1 177 ? 26.748 -1.178 -47.183 1.00 88.75 177 LEU A N 1
ATOM 1380 C CA . LEU A 1 177 ? 25.553 -0.444 -46.735 1.00 88.75 177 LEU A CA 1
ATOM 1381 C C . LEU A 1 177 ? 24.526 -1.342 -46.016 1.00 88.75 177 LEU A C 1
ATOM 1383 O O . LEU A 1 177 ? 23.760 -0.871 -45.177 1.00 88.75 177 LEU A O 1
ATOM 1387 N N . SER A 1 178 ? 24.530 -2.644 -46.311 1.00 88.69 178 SER A N 1
ATOM 1388 C CA . SER A 1 178 ? 23.648 -3.634 -45.690 1.00 88.69 178 SER A CA 1
ATOM 1389 C C . SER A 1 178 ? 23.838 -3.758 -44.175 1.00 88.69 178 SER A C 1
ATOM 1391 O O . SER A 1 178 ? 22.854 -3.972 -43.472 1.00 88.69 178 SER A O 1
ATOM 1393 N N . ILE A 1 179 ? 25.059 -3.580 -43.652 1.00 87.31 179 ILE A N 1
ATOM 1394 C CA . ILE A 1 179 ? 25.323 -3.650 -42.203 1.00 87.31 179 ILE A CA 1
ATOM 1395 C C . ILE A 1 179 ? 24.707 -2.442 -41.492 1.00 87.31 179 ILE A C 1
ATOM 1397 O O . ILE A 1 179 ? 24.038 -2.604 -40.472 1.00 87.31 179 ILE A O 1
ATOM 1401 N N . LEU A 1 180 ? 24.876 -1.242 -42.054 1.00 89.06 180 LEU A N 1
ATOM 1402 C CA . LEU A 1 180 ? 24.262 -0.025 -41.522 1.00 89.06 180 LEU A CA 1
ATOM 1403 C C . LEU A 1 180 ? 22.728 -0.133 -41.545 1.00 89.06 180 LEU A C 1
ATOM 1405 O O . LEU A 1 180 ? 22.075 0.129 -40.537 1.00 89.06 180 LEU A O 1
ATOM 1409 N N . ALA A 1 181 ? 22.163 -0.605 -42.661 1.00 89.75 181 ALA A N 1
ATOM 1410 C CA . ALA A 1 181 ? 20.725 -0.817 -42.798 1.00 89.75 181 ALA A CA 1
ATOM 1411 C C . ALA A 1 181 ? 20.180 -1.844 -41.788 1.00 89.75 181 ALA A C 1
ATOM 1413 O O . ALA A 1 181 ? 19.114 -1.626 -41.217 1.00 89.75 181 ALA A O 1
ATOM 1414 N N . ALA A 1 182 ? 20.910 -2.931 -41.517 1.00 90.06 182 ALA A N 1
ATOM 1415 C CA . ALA A 1 182 ? 20.512 -3.917 -40.515 1.00 90.06 182 ALA A CA 1
ATOM 1416 C C . ALA A 1 182 ? 20.480 -3.319 -39.098 1.00 90.06 182 ALA A C 1
ATOM 1418 O O . ALA A 1 182 ? 19.540 -3.562 -38.348 1.00 90.06 182 ALA A O 1
ATOM 1419 N N . ILE A 1 183 ? 21.456 -2.491 -38.722 1.00 87.38 183 ILE A N 1
ATOM 1420 C CA . ILE A 1 183 ? 21.458 -1.855 -37.396 1.00 87.38 183 ILE A CA 1
ATOM 1421 C C . ILE A 1 183 ? 20.235 -0.938 -37.235 1.00 87.38 183 ILE A C 1
ATOM 1423 O O . ILE A 1 183 ? 19.508 -1.049 -36.247 1.00 87.38 183 ILE A O 1
ATOM 1427 N N . THR A 1 184 ? 19.969 -0.077 -38.220 1.00 88.56 184 THR A N 1
ATOM 1428 C CA . THR A 1 184 ? 18.890 0.918 -38.138 1.00 88.56 184 THR A CA 1
ATOM 1429 C C . THR A 1 184 ? 17.497 0.302 -38.261 1.00 88.56 184 THR A C 1
ATOM 1431 O O . THR A 1 184 ? 16.613 0.634 -37.475 1.00 88.56 184 THR A O 1
ATOM 1434 N N . TYR A 1 185 ? 17.286 -0.594 -39.230 1.00 91.19 185 TYR A N 1
ATOM 1435 C CA . TYR A 1 185 ? 15.958 -1.137 -39.540 1.00 91.19 185 TYR A CA 1
ATOM 1436 C C . TYR A 1 185 ? 15.642 -2.462 -38.845 1.00 91.19 185 TYR A C 1
ATOM 1438 O O . TYR A 1 185 ? 14.479 -2.855 -38.826 1.00 91.19 185 TYR A O 1
ATOM 1446 N N . LEU A 1 186 ? 16.638 -3.154 -38.282 1.00 90.25 186 LEU A N 1
ATOM 1447 C CA . LEU A 1 186 ? 16.432 -4.424 -37.583 1.00 90.25 186 LEU A CA 1
ATOM 1448 C C . LEU A 1 186 ? 16.771 -4.296 -36.096 1.00 90.25 186 LEU A C 1
ATOM 1450 O O . LEU A 1 186 ? 15.889 -4.466 -35.263 1.00 90.25 186 LEU A O 1
ATOM 1454 N N . ILE A 1 187 ? 18.020 -3.965 -35.753 1.00 87.81 187 ILE A N 1
ATOM 1455 C CA . ILE A 1 187 ? 18.514 -4.058 -34.367 1.00 87.81 187 ILE A CA 1
ATOM 1456 C C . ILE A 1 187 ? 17.812 -3.065 -33.437 1.00 87.81 187 ILE A C 1
ATOM 1458 O O . ILE A 1 187 ? 17.321 -3.472 -32.385 1.00 87.81 187 ILE A O 1
ATOM 1462 N N . ILE A 1 188 ? 17.730 -1.788 -33.820 1.00 90.19 188 ILE A N 1
ATOM 1463 C CA . ILE A 1 188 ? 17.055 -0.760 -33.012 1.00 90.19 188 ILE A CA 1
ATOM 1464 C C . ILE A 1 188 ? 15.571 -1.107 -32.787 1.00 90.19 188 ILE A C 1
ATOM 1466 O O . ILE A 1 188 ? 15.164 -1.192 -31.629 1.00 90.19 188 ILE A O 1
ATOM 1470 N N . PRO A 1 189 ? 14.746 -1.355 -33.825 1.00 91.38 189 PRO A N 1
ATOM 1471 C CA . PRO A 1 189 ? 13.332 -1.653 -33.608 1.00 91.38 189 PRO A CA 1
ATOM 1472 C C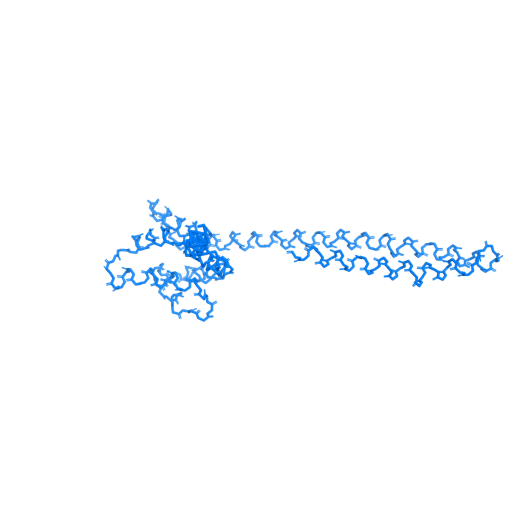 . PRO A 1 189 ? 13.096 -2.960 -32.839 1.00 91.38 189 PRO A C 1
ATOM 1474 O O . PRO A 1 189 ? 12.212 -2.985 -31.983 1.00 91.38 189 PRO A O 1
ATOM 1477 N N . LEU A 1 190 ? 13.890 -4.016 -33.065 1.00 92.69 190 LEU A N 1
ATOM 1478 C CA . LEU A 1 190 ? 13.794 -5.253 -32.273 1.00 92.69 190 LEU A CA 1
ATOM 1479 C C . LEU A 1 190 ? 14.165 -5.031 -30.808 1.00 92.69 190 LEU A C 1
ATOM 1481 O O . LEU A 1 190 ? 13.457 -5.507 -29.923 1.00 92.69 190 LEU A O 1
ATOM 1485 N N . GLY A 1 191 ? 15.247 -4.301 -30.539 1.00 89.81 191 GLY A N 1
ATOM 1486 C CA . GLY A 1 191 ? 15.657 -4.000 -29.171 1.00 89.81 191 GLY A CA 1
ATOM 1487 C C . GLY A 1 191 ? 14.636 -3.133 -28.433 1.00 89.81 191 GLY A C 1
ATOM 1488 O O . GLY A 1 191 ? 14.312 -3.417 -27.280 1.00 89.81 191 GLY A O 1
ATOM 1489 N N . SER A 1 192 ? 14.054 -2.142 -29.114 1.00 89.06 192 SER A N 1
ATOM 1490 C CA . SER A 1 192 ? 12.994 -1.297 -28.556 1.00 89.06 192 SER A CA 1
ATOM 1491 C C . SER A 1 192 ? 11.736 -2.109 -28.255 1.00 89.06 192 SER A C 1
ATOM 1493 O O . SER A 1 192 ? 11.161 -1.973 -27.177 1.00 89.06 192 SER A O 1
ATOM 1495 N N . ALA A 1 193 ? 11.333 -3.003 -29.165 1.00 92.12 193 ALA A N 1
ATOM 1496 C CA . ALA A 1 193 ? 10.212 -3.910 -28.936 1.00 92.12 193 ALA A CA 1
ATOM 1497 C C . ALA A 1 193 ? 10.465 -4.846 -27.741 1.00 92.12 193 ALA A C 1
ATOM 1499 O O . ALA A 1 193 ? 9.572 -5.045 -26.918 1.00 92.12 193 ALA A O 1
ATOM 1500 N N . GLY A 1 194 ? 11.688 -5.367 -27.605 1.00 90.56 194 GLY A N 1
ATOM 1501 C CA . GLY A 1 194 ? 12.084 -6.206 -26.472 1.00 90.56 194 GLY A CA 1
ATOM 1502 C C . GLY A 1 194 ? 11.946 -5.491 -25.125 1.00 90.56 194 GLY A C 1
ATOM 1503 O O . GLY A 1 194 ? 11.405 -6.061 -24.179 1.00 90.56 194 GLY A O 1
ATOM 1504 N N . ILE A 1 195 ? 12.358 -4.223 -25.047 1.00 87.38 195 ILE A N 1
ATOM 1505 C CA . ILE A 1 195 ? 12.238 -3.421 -23.819 1.00 87.38 195 ILE A CA 1
ATOM 1506 C C . ILE A 1 195 ? 10.777 -3.096 -23.492 1.00 87.38 195 ILE A C 1
ATOM 1508 O O . ILE A 1 195 ? 10.393 -3.167 -22.327 1.00 87.38 195 ILE A O 1
ATOM 1512 N N . ILE A 1 196 ? 9.939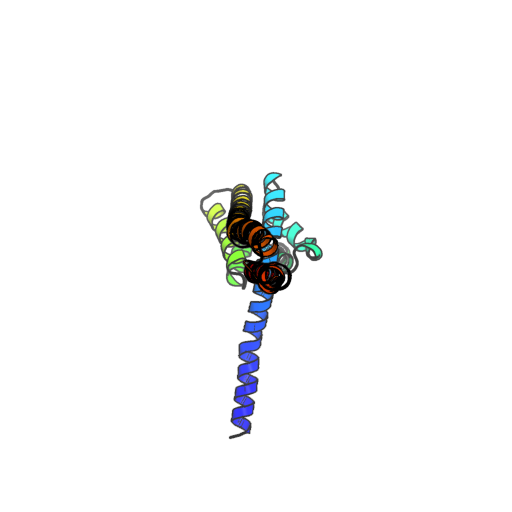 -2.808 -24.494 1.00 89.50 196 ILE A N 1
ATOM 1513 C CA . ILE A 1 196 ? 8.500 -2.585 -24.275 1.00 89.50 196 ILE A CA 1
ATOM 1514 C C . ILE A 1 196 ? 7.846 -3.823 -23.645 1.00 89.50 196 ILE A C 1
ATOM 1516 O O . ILE A 1 196 ? 7.093 -3.696 -22.680 1.00 89.50 196 ILE A O 1
ATOM 1520 N N . ILE A 1 197 ? 8.162 -5.020 -24.148 1.00 90.50 197 ILE A N 1
ATOM 1521 C CA . ILE A 1 197 ? 7.644 -6.281 -23.595 1.00 90.50 197 ILE A CA 1
ATOM 1522 C C . ILE A 1 197 ? 8.132 -6.483 -22.156 1.00 90.50 197 ILE A C 1
ATOM 1524 O O . ILE A 1 197 ? 7.340 -6.831 -21.283 1.00 90.50 197 ILE A O 1
ATOM 1528 N N . PHE A 1 198 ? 9.415 -6.222 -21.896 1.00 88.19 198 PHE A N 1
ATOM 1529 C CA . PHE A 1 198 ? 9.995 -6.350 -20.561 1.00 88.19 198 PHE A CA 1
ATOM 1530 C C . PHE A 1 198 ? 9.324 -5.419 -19.538 1.00 88.19 198 PHE A C 1
ATOM 1532 O O . PHE A 1 198 ? 8.949 -5.862 -18.452 1.00 88.19 198 PHE A O 1
ATOM 1539 N N . ILE A 1 199 ? 9.089 -4.152 -19.898 1.00 87.31 199 ILE A N 1
ATOM 1540 C CA . ILE A 1 199 ? 8.342 -3.209 -19.049 1.00 87.31 199 ILE A CA 1
ATOM 1541 C C . ILE A 1 199 ? 6.914 -3.715 -18.807 1.00 87.31 199 ILE A C 1
ATOM 1543 O O . ILE A 1 199 ? 6.428 -3.636 -17.682 1.00 87.31 199 ILE A O 1
ATOM 1547 N N . GLY A 1 200 ? 6.265 -4.284 -19.828 1.00 84.31 200 GLY A N 1
ATOM 1548 C CA . GLY A 1 200 ? 4.943 -4.898 -19.692 1.00 84.31 200 GLY A CA 1
ATOM 1549 C C . GLY A 1 200 ? 4.902 -6.008 -18.637 1.00 84.31 200 GLY A C 1
ATOM 1550 O O . GLY A 1 200 ? 3.971 -6.051 -17.842 1.00 84.31 200 GLY A O 1
ATOM 1551 N N . THR A 1 201 ? 5.936 -6.852 -18.565 1.00 85.94 201 THR A N 1
ATOM 1552 C CA . THR A 1 201 ? 6.024 -7.922 -17.551 1.00 85.94 201 THR A CA 1
ATOM 1553 C C . THR A 1 201 ? 6.350 -7.435 -16.139 1.00 85.94 201 THR A C 1
ATOM 1555 O O . THR A 1 201 ? 6.052 -8.140 -15.185 1.00 85.94 201 THR A O 1
ATOM 1558 N N . LEU A 1 202 ? 6.948 -6.248 -15.984 1.00 78.44 202 LEU A N 1
ATOM 1559 C CA . LEU A 1 202 ? 7.206 -5.648 -14.666 1.00 78.44 202 LEU A CA 1
ATOM 1560 C C . LEU A 1 202 ? 5.952 -5.023 -14.037 1.00 78.44 202 LEU A C 1
ATOM 1562 O O . LEU A 1 202 ? 5.966 -4.679 -12.857 1.00 78.44 202 LEU A O 1
ATOM 1566 N N . TRP A 1 203 ? 4.902 -4.817 -14.834 1.00 65.25 203 TRP A N 1
ATOM 1567 C CA . TRP A 1 203 ? 3.659 -4.184 -14.402 1.00 65.25 203 TRP A CA 1
ATOM 1568 C C 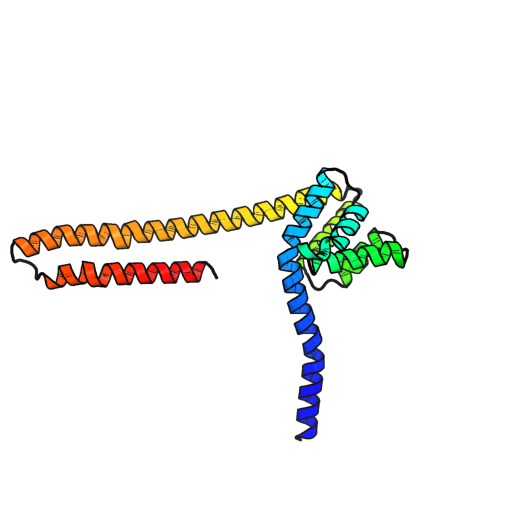. TRP A 1 203 ? 2.611 -5.181 -13.870 1.00 65.25 203 TRP A C 1
ATOM 1570 O O . TRP A 1 203 ? 1.706 -4.763 -13.146 1.00 65.25 203 TRP A O 1
ATOM 1580 N N . GLU A 1 204 ? 2.714 -6.470 -14.222 1.00 54.97 204 GLU A N 1
ATOM 1581 C CA . GLU A 1 204 ? 1.858 -7.554 -13.695 1.00 54.97 204 GLU A CA 1
ATOM 1582 C C . GLU A 1 204 ? 2.311 -8.049 -12.312 1.00 54.97 204 GLU A C 1
ATOM 1584 O O . GLU A 1 204 ? 1.416 -8.285 -11.462 1.00 54.97 204 GLU A O 1
#

Foldseek 3Di:
DVVVVVVCVVVVCVVCVVVVVLVVLQVLQVVLVLVLLVQQLVCLVVPNANLVSLVVLLVPCVRRPSSSVLSVQLVCCCVPVVDDSLVSLVVSLVPRSHPVSNVLSVQLSVCVVVVHHSSVVSNVVSVVVVVVVVVVVVVLVVVVVVLVVCCCVPQNVVLVVVLVVQVVCVVVVNHDVVVSCCSVVPVNVVVVVVSVVVNVVVVD